Protein AF-A0A969N8H2-F1 (afdb_monomer_lite)

Radius of gyration: 21.19 Å; chains: 1; bounding box: 95×64×37 Å

Secondary structure (DSSP, 8-state):
--STTGGGSTT-S-TTGGGS--HHHHHHHHHHTTPPP-GGGSPPGGGGGG--SHHHHHHHHHHHHHHHHHHHHTT-HHHHHHHHHHHHHHHHHTT-HHHHHHHTHHHHTT--S-HHHHHHHHHHHHHHHHHHHHHTT-HHHHHHHHHHHHHHHHHHHHHH--S--TTSHHHHHHHHHHHHHHHHHHHHHTTTTSHHHHHHHHHHHHHHHHHHHTS----PPPPPP-PPP---

Foldseek 3Di:
DPPVVVVVVVPPPDPLVVLQDFLLVLCVLVLVDPFDDDPVLADDLVCLVVQDDLLSLLLVLLLLLSNLLNCLLVQVLVVNVSSLVSNLVSCVVNVNNVLLVVQADVQSVPDDRDSVSSSVSSRRSVVSSLVVCVVVVVLVSNLSSSLNNRVSSLSSLVVRDPDDDPPRPSVVSNLVCLVVLVSSLVSLVVVCVDPSSVVSNVVCPVVNVVSVVVPDDDDPDDDDDDDDDDDD

Structure (mmCIF, N/CA/C/O backbone):
data_AF-A0A969N8H2-F1
#
_entry.id   AF-A0A969N8H2-F1
#
loop_
_atom_site.group_PDB
_atom_site.id
_atom_site.type_symbol
_atom_site.label_atom_id
_atom_site.label_alt_id
_atom_site.label_comp_id
_atom_site.label_asym_id
_atom_site.label_entity_id
_atom_site.label_seq_id
_atom_site.pdbx_PDB_ins_code
_atom_site.Cartn_x
_atom_site.Cartn_y
_atom_site.Cartn_z
_atom_site.occupancy
_atom_site.B_iso_or_equiv
_atom_site.auth_seq_id
_atom_site.auth_comp_id
_atom_site.auth_asym_id
_atom_site.auth_atom_id
_atom_site.pdbx_PDB_model_num
ATOM 1 N N . MET A 1 1 ? 47.822 13.634 4.334 1.00 37.94 1 MET A N 1
ATOM 2 C CA . MET A 1 1 ? 46.649 13.520 5.230 1.00 37.94 1 MET A CA 1
ATOM 3 C C . MET A 1 1 ? 45.466 14.269 4.619 1.00 37.94 1 MET A C 1
ATOM 5 O O . MET A 1 1 ? 45.088 15.298 5.150 1.00 37.94 1 MET A O 1
ATOM 9 N N . ASN A 1 2 ? 44.924 13.807 3.487 1.00 39.19 2 ASN A N 1
ATOM 10 C CA . ASN A 1 2 ? 43.677 14.367 2.934 1.00 39.19 2 ASN A CA 1
ATOM 11 C C . ASN A 1 2 ? 42.839 13.371 2.107 1.00 39.19 2 ASN A C 1
ATOM 13 O O . ASN A 1 2 ? 41.726 13.713 1.730 1.00 39.19 2 ASN A O 1
ATOM 17 N N . ASP A 1 3 ? 43.294 12.130 1.903 1.00 40.00 3 ASP A N 1
ATOM 18 C CA . ASP A 1 3 ? 42.530 11.147 1.114 1.00 40.00 3 ASP A CA 1
ATOM 19 C C . ASP A 1 3 ? 41.506 10.347 1.935 1.00 40.00 3 ASP A C 1
ATOM 21 O O . ASP A 1 3 ? 40.579 9.766 1.382 1.00 40.00 3 ASP A O 1
ATOM 25 N N . THR A 1 4 ? 41.601 10.356 3.269 1.00 38.38 4 THR A N 1
ATOM 26 C CA . THR A 1 4 ? 40.687 9.590 4.140 1.00 38.38 4 THR A CA 1
ATOM 27 C C . THR A 1 4 ? 39.325 10.270 4.334 1.00 38.38 4 THR A C 1
ATOM 29 O O . THR A 1 4 ? 38.359 9.616 4.709 1.00 38.38 4 THR A O 1
ATOM 32 N N . ILE A 1 5 ? 39.211 11.576 4.066 1.00 42.22 5 ILE A N 1
ATOM 33 C CA . ILE A 1 5 ? 37.945 12.315 4.239 1.00 42.22 5 ILE A CA 1
ATOM 34 C C . ILE A 1 5 ? 37.036 12.159 3.006 1.00 42.22 5 ILE A C 1
ATOM 36 O O . ILE A 1 5 ? 35.816 12.209 3.139 1.00 42.22 5 ILE A O 1
ATOM 40 N N . LEU A 1 6 ? 37.601 11.890 1.825 1.00 37.72 6 LEU A N 1
ATOM 41 C CA . LEU A 1 6 ? 36.832 11.746 0.583 1.00 37.72 6 LEU A CA 1
ATOM 42 C C . LEU A 1 6 ? 36.208 10.352 0.398 1.00 37.72 6 LEU A C 1
ATOM 44 O O . LEU A 1 6 ? 35.229 10.236 -0.326 1.00 37.72 6 LEU A O 1
ATOM 48 N N . GLN A 1 7 ? 36.690 9.317 1.094 1.00 36.19 7 GLN A N 1
ATOM 49 C CA . GLN A 1 7 ? 36.124 7.959 1.000 1.00 36.19 7 GLN A CA 1
ATOM 50 C C . GLN A 1 7 ? 34.854 7.730 1.838 1.00 36.19 7 GLN A C 1
ATOM 52 O O . GLN A 1 7 ? 34.223 6.686 1.711 1.00 36.19 7 GLN A O 1
ATOM 57 N N . ASN A 1 8 ? 34.438 8.699 2.659 1.00 34.50 8 ASN A N 1
ATOM 58 C CA . ASN A 1 8 ? 33.219 8.589 3.471 1.00 34.50 8 ASN A CA 1
ATOM 59 C C . ASN A 1 8 ? 31.992 9.284 2.854 1.00 34.50 8 ASN A C 1
ATOM 61 O O . ASN A 1 8 ? 30.934 9.307 3.479 1.00 34.50 8 ASN A O 1
ATOM 65 N N . LEU A 1 9 ? 32.105 9.848 1.645 1.00 38.06 9 LEU A N 1
ATOM 66 C CA . LEU A 1 9 ? 30.972 10.470 0.944 1.00 38.06 9 LEU A CA 1
ATOM 67 C C . LEU A 1 9 ? 30.217 9.498 0.022 1.00 38.06 9 LEU A C 1
ATOM 69 O O . LEU A 1 9 ? 29.065 9.766 -0.306 1.00 38.06 9 LEU A O 1
ATOM 73 N N . ASP A 1 10 ? 30.804 8.339 -0.286 1.00 36.72 10 ASP A N 1
ATOM 74 C CA . ASP A 1 10 ? 30.193 7.306 -1.137 1.00 36.72 10 ASP A CA 1
ATOM 75 C C . ASP A 1 10 ? 29.414 6.236 -0.342 1.00 36.72 10 ASP A C 1
ATOM 77 O O . ASP A 1 10 ? 28.876 5.299 -0.920 1.00 36.72 10 ASP A O 1
ATOM 81 N N . GLN A 1 11 ? 29.294 6.375 0.987 1.00 34.41 11 GLN A N 1
ATOM 82 C CA . GLN A 1 11 ? 28.453 5.501 1.830 1.00 34.41 11 GLN A CA 1
ATOM 83 C C . GLN A 1 11 ? 27.109 6.125 2.237 1.00 34.41 11 GLN A C 1
ATOM 85 O O . GLN A 1 11 ? 26.403 5.594 3.092 1.00 34.41 11 GLN A O 1
ATOM 90 N N . VAL A 1 12 ? 26.699 7.218 1.589 1.00 38.25 12 VAL A N 1
ATOM 91 C CA . VAL A 1 12 ? 25.328 7.752 1.697 1.00 38.25 12 VAL A CA 1
ATOM 92 C C . VAL A 1 12 ? 24.445 7.176 0.577 1.00 38.25 12 VAL A C 1
ATOM 94 O O . VAL A 1 12 ? 23.607 7.864 0.002 1.00 38.25 12 VAL A O 1
ATOM 97 N N . GLU A 1 13 ? 24.612 5.897 0.230 1.00 36.84 13 GLU A N 1
ATOM 98 C CA . GLU A 1 13 ? 23.675 5.207 -0.660 1.00 36.84 13 GLU A CA 1
ATOM 99 C C . GLU A 1 13 ? 22.420 4.774 0.121 1.00 36.84 13 GLU A C 1
ATOM 101 O O . GLU A 1 13 ? 22.335 3.715 0.734 1.00 36.84 13 GLU A O 1
ATOM 106 N N . SER A 1 14 ? 21.401 5.635 0.053 1.00 39.53 14 SER A N 1
ATOM 107 C CA . SER A 1 14 ? 19.970 5.317 0.204 1.00 39.53 14 SER A CA 1
ATOM 108 C C . SER A 1 14 ? 19.416 4.910 1.584 1.00 39.53 14 SER A C 1
ATOM 110 O O . SER A 1 14 ? 18.511 4.093 1.686 1.00 39.53 14 SER A O 1
ATOM 112 N N . GLN A 1 15 ? 19.791 5.597 2.666 1.00 40.16 15 GLN A N 1
ATOM 113 C CA . GLN A 1 15 ? 19.090 5.463 3.965 1.00 40.16 15 GLN A CA 1
ATOM 114 C C . GLN A 1 15 ? 17.640 6.016 4.000 1.00 40.16 15 GLN A C 1
ATOM 116 O O . GLN A 1 15 ? 17.046 6.145 5.068 1.00 40.16 15 GLN A O 1
ATOM 121 N N . THR A 1 16 ? 17.033 6.389 2.869 1.00 43.78 16 THR A N 1
ATOM 122 C CA . THR A 1 16 ? 15.756 7.131 2.869 1.00 43.78 16 THR A CA 1
ATOM 123 C C . THR A 1 16 ? 14.511 6.251 2.988 1.00 43.78 16 THR A C 1
ATOM 125 O O . THR A 1 16 ? 13.464 6.761 3.387 1.00 43.78 16 THR A O 1
ATOM 128 N N . TYR A 1 17 ? 14.601 4.953 2.677 1.00 48.03 17 TYR A N 1
ATOM 129 C CA . TYR A 1 17 ? 13.442 4.055 2.710 1.00 48.03 17 TYR A CA 1
ATOM 130 C C . TYR A 1 17 ? 13.035 3.626 4.133 1.00 48.03 17 TYR A C 1
ATOM 132 O O . TYR A 1 17 ? 11.845 3.506 4.411 1.00 48.03 17 TYR A O 1
ATOM 140 N N . TYR A 1 18 ? 13.992 3.526 5.068 1.00 48.91 18 TYR A N 1
ATOM 141 C CA . TYR A 1 18 ? 13.764 3.219 6.495 1.00 48.91 18 TYR A CA 1
ATOM 142 C C . TYR A 1 18 ? 12.831 4.209 7.229 1.00 48.91 18 TYR A C 1
ATOM 144 O O . TYR A 1 18 ? 12.582 4.060 8.420 1.00 48.91 18 TYR A O 1
ATOM 152 N N . LEU A 1 19 ? 12.326 5.232 6.536 1.00 52.28 19 LEU A N 1
ATOM 153 C CA . LEU A 1 19 ? 11.429 6.257 7.061 1.00 52.28 19 LEU A CA 1
ATOM 154 C C . LEU A 1 19 ? 10.000 6.153 6.511 1.00 52.28 19 LEU A C 1
ATOM 156 O O . LEU A 1 19 ? 9.201 7.056 6.773 1.00 52.28 19 LEU A O 1
ATOM 160 N N . ILE A 1 20 ? 9.680 5.121 5.721 1.00 61.00 20 ILE A N 1
ATOM 161 C CA . ILE A 1 20 ? 8.311 4.885 5.260 1.00 61.00 20 ILE A CA 1
ATOM 162 C C . ILE A 1 20 ? 7.685 3.824 6.164 1.00 61.00 20 ILE A C 1
ATOM 164 O O . ILE A 1 20 ? 8.121 2.673 6.125 1.00 61.00 20 ILE A O 1
ATOM 168 N N . PRO A 1 21 ? 6.705 4.213 6.998 1.00 61.69 21 PRO A N 1
ATOM 169 C CA . PRO A 1 21 ? 6.109 3.300 7.948 1.00 61.69 21 PRO A CA 1
ATOM 170 C C . PRO A 1 21 ? 5.417 2.163 7.209 1.00 61.69 21 PRO A C 1
ATOM 172 O O . PRO A 1 21 ? 4.785 2.376 6.167 1.00 61.69 21 PRO A O 1
ATOM 175 N N . SER A 1 22 ? 5.527 0.952 7.749 1.00 65.69 22 SER A N 1
ATOM 176 C CA . SER A 1 22 ? 4.693 -0.146 7.273 1.00 65.69 22 SER A CA 1
ATOM 177 C C . SER A 1 22 ? 3.213 0.206 7.502 1.00 65.69 22 SER A C 1
ATOM 179 O O . SER A 1 22 ? 2.895 0.990 8.405 1.00 65.69 22 SER A O 1
ATOM 181 N N . PRO A 1 23 ? 2.279 -0.379 6.731 1.00 63.34 23 PRO A N 1
ATOM 182 C CA . PRO A 1 23 ? 0.853 -0.240 7.020 1.00 63.34 23 PRO A CA 1
ATOM 183 C C . PRO A 1 23 ? 0.513 -0.584 8.479 1.00 63.34 23 PRO A C 1
ATOM 185 O O . PRO A 1 23 ? -0.310 0.080 9.097 1.00 63.34 23 PRO A O 1
ATOM 188 N N . GLU A 1 24 ? 1.227 -1.540 9.083 1.00 68.38 24 GLU A N 1
ATOM 189 C CA . GLU A 1 24 ? 1.137 -1.845 10.516 1.00 68.38 24 GLU A CA 1
ATOM 190 C C . GLU A 1 24 ? 1.420 -0.639 11.403 1.00 68.38 24 GLU A C 1
ATOM 192 O O . GLU A 1 24 ? 0.659 -0.359 12.318 1.00 68.38 24 GLU A O 1
ATOM 197 N N . GLU A 1 25 ? 2.520 0.075 11.163 1.00 67.94 25 GLU A N 1
ATOM 198 C CA . GLU A 1 25 ? 2.895 1.231 11.970 1.00 67.94 25 GLU A CA 1
ATOM 199 C C . GLU A 1 25 ? 1.841 2.333 11.865 1.00 67.94 25 GLU A C 1
ATOM 201 O O . GLU A 1 25 ? 1.600 3.035 12.844 1.00 67.94 25 GLU A O 1
ATOM 206 N N . LEU A 1 26 ? 1.164 2.453 10.720 1.00 68.19 26 LEU A N 1
ATOM 207 C CA . LEU A 1 26 ? 0.048 3.379 10.543 1.00 68.19 26 LEU A CA 1
ATOM 208 C C . LEU A 1 26 ? -1.230 2.889 11.242 1.00 68.19 26 LEU A C 1
ATOM 210 O O . LEU A 1 26 ? -1.912 3.682 11.893 1.00 68.19 26 LEU A O 1
ATOM 214 N N . PHE A 1 27 ? -1.532 1.592 11.176 1.00 69.69 27 PHE A N 1
ATOM 215 C CA . PHE A 1 27 ? -2.761 1.011 11.725 1.00 69.69 27 PHE A CA 1
ATOM 216 C C . PHE A 1 27 ? -2.677 0.596 13.195 1.00 69.69 27 PHE A C 1
ATOM 218 O O . PHE A 1 27 ? -3.709 0.478 13.855 1.00 69.69 27 PHE A O 1
ATOM 225 N N . ARG A 1 28 ? -1.478 0.493 13.774 1.00 65.62 28 ARG A N 1
ATOM 226 C CA . ARG A 1 28 ? -1.278 0.276 15.216 1.00 65.62 28 ARG A CA 1
ATOM 227 C C . ARG A 1 28 ? -1.977 1.357 16.044 1.00 65.62 28 ARG A C 1
ATOM 229 O O . ARG A 1 28 ? -2.473 1.075 17.127 1.00 65.62 28 ARG A O 1
ATOM 236 N N . PHE A 1 29 ? -2.080 2.575 15.510 1.00 59.06 29 PHE A N 1
ATOM 237 C CA . PHE A 1 29 ? -2.802 3.680 16.142 1.00 59.06 29 PHE A CA 1
ATOM 238 C C . PHE A 1 29 ? -4.322 3.608 15.968 1.00 59.06 29 PHE A C 1
ATOM 240 O O . PHE A 1 29 ? -5.035 4.170 16.792 1.00 59.06 29 PHE A O 1
ATOM 247 N N . ILE A 1 30 ? -4.824 2.911 14.941 1.00 63.25 30 ILE A N 1
ATOM 248 C CA . ILE A 1 30 ? -6.264 2.690 14.761 1.00 63.25 30 ILE A CA 1
ATOM 249 C C . ILE A 1 30 ? -6.807 1.779 15.867 1.00 63.25 30 ILE A C 1
ATOM 251 O O . ILE A 1 30 ? -7.898 2.033 16.360 1.00 63.25 30 ILE A O 1
ATOM 255 N N . LYS A 1 31 ? -6.026 0.785 16.319 1.00 60.25 31 LYS A N 1
ATOM 256 C CA . LYS A 1 31 ? -6.384 -0.078 17.462 1.00 60.25 31 LYS A CA 1
ATOM 257 C C . LYS A 1 31 ? -6.569 0.713 18.765 1.00 60.25 31 LYS A C 1
ATOM 259 O O . LYS A 1 31 ? -7.433 0.384 19.572 1.00 60.25 31 LYS A O 1
ATOM 264 N N . ASP A 1 32 ? -5.755 1.750 18.962 1.00 61.62 32 ASP A N 1
ATOM 265 C CA . ASP A 1 32 ? -5.804 2.638 20.132 1.00 61.62 32 ASP A CA 1
ATOM 266 C C . ASP A 1 32 ? -6.892 3.720 20.026 1.00 61.62 32 ASP A C 1
ATOM 268 O O . ASP A 1 32 ? -7.253 4.347 21.029 1.00 61.62 32 ASP A O 1
ATOM 272 N N . GLY A 1 33 ? -7.358 3.981 18.806 1.00 60.75 33 GLY A N 1
ATOM 273 C CA . GLY A 1 33 ? -8.440 4.898 18.496 1.00 60.75 33 GLY A CA 1
ATOM 274 C C . GLY A 1 33 ? -9.791 4.209 18.622 1.00 60.75 33 GLY A C 1
ATOM 275 O O . GLY A 1 33 ? -9.953 3.055 18.250 1.00 60.75 33 GLY A O 1
ATOM 276 N N . ASN A 1 34 ? -10.825 4.915 19.077 1.00 68.88 34 ASN A N 1
ATOM 277 C CA . ASN A 1 34 ? -12.205 4.398 19.048 1.00 68.88 34 ASN A CA 1
ATOM 278 C C . ASN A 1 34 ? -12.804 4.410 17.620 1.00 68.88 34 ASN A C 1
ATOM 280 O O . ASN A 1 34 ? -13.995 4.681 17.442 1.00 68.88 34 ASN A O 1
ATOM 284 N N . LEU A 1 35 ? -11.979 4.179 16.594 1.00 79.50 35 LEU A N 1
ATOM 285 C CA . LEU A 1 35 ? -12.405 4.129 15.201 1.00 79.50 35 LEU A CA 1
ATOM 286 C C . LEU A 1 35 ? -13.196 2.844 14.952 1.00 79.50 35 LEU A C 1
ATOM 288 O O . LEU A 1 35 ? -12.867 1.774 15.461 1.00 79.50 35 LEU A O 1
ATOM 292 N N . LYS A 1 36 ? -14.267 2.952 14.166 1.00 85.88 36 LYS A N 1
ATOM 293 C CA . LYS A 1 36 ? -15.106 1.807 13.801 1.00 85.88 36 LYS A CA 1
ATOM 294 C C . LYS A 1 36 ? -14.655 1.246 12.464 1.00 85.88 36 LYS A C 1
ATOM 296 O O . LYS A 1 36 ? -14.300 2.006 11.572 1.00 85.88 36 LYS A O 1
ATOM 301 N N . PHE A 1 37 ? -14.723 -0.073 12.322 1.00 89.50 37 PHE A N 1
ATOM 302 C CA . PHE A 1 37 ? -14.528 -0.722 11.031 1.00 89.50 37 PHE A CA 1
ATOM 303 C C . PHE A 1 37 ? -15.545 -0.205 10.003 1.00 89.50 37 PHE A C 1
ATOM 305 O O . PHE A 1 37 ? -16.722 -0.037 10.334 1.00 89.50 37 PHE A O 1
ATOM 312 N N . SER A 1 38 ? -15.098 -0.010 8.765 1.00 91.75 38 SER A N 1
ATOM 313 C CA . SER A 1 38 ? -15.935 0.309 7.615 1.00 91.75 38 SER A CA 1
ATOM 314 C C . SER A 1 38 ? -15.422 -0.458 6.405 1.00 91.75 38 SER A C 1
ATOM 316 O O . SER A 1 38 ? -14.258 -0.337 6.052 1.00 91.75 38 SER A O 1
ATOM 318 N N . GLU A 1 39 ? -16.290 -1.209 5.740 1.00 93.12 39 GLU A N 1
ATOM 319 C CA . GLU A 1 39 ? -15.930 -1.908 4.500 1.00 93.12 39 GLU A CA 1
ATOM 320 C C . GLU A 1 39 ? -15.831 -0.938 3.310 1.00 93.12 39 GLU A C 1
ATOM 322 O O . GLU A 1 39 ? -15.031 -1.130 2.409 1.00 93.12 39 GLU A O 1
ATOM 327 N N . GLU A 1 40 ? -16.564 0.179 3.358 1.00 93.31 40 GLU A N 1
ATOM 328 C CA . GLU A 1 40 ? -16.616 1.198 2.294 1.00 93.31 40 GLU A CA 1
ATOM 329 C C . GLU A 1 40 ? -15.278 1.904 2.010 1.00 93.31 40 GLU A C 1
ATOM 331 O O . GLU A 1 40 ? -15.159 2.614 1.015 1.00 93.31 40 GLU A O 1
ATOM 336 N N . VAL A 1 41 ? -14.292 1.774 2.907 1.00 92.69 41 VAL A N 1
ATOM 337 C CA . VAL A 1 41 ? -12.956 2.368 2.723 1.00 92.69 41 VAL A CA 1
ATOM 338 C C . VAL A 1 41 ? -11.958 1.384 2.123 1.00 92.69 41 VAL A C 1
ATOM 340 O O . VAL A 1 41 ? -10.794 1.729 1.993 1.00 92.69 41 VAL A O 1
ATOM 343 N N . LEU A 1 42 ? -12.387 0.167 1.804 1.00 95.06 42 LEU A N 1
ATOM 344 C CA . LEU A 1 42 ? -11.539 -0.846 1.202 1.00 95.06 42 LEU A CA 1
ATOM 345 C C . LEU A 1 42 ? -11.600 -0.783 -0.321 1.00 95.06 42 LEU A C 1
ATOM 347 O O . LEU A 1 42 ? -12.655 -0.505 -0.896 1.00 95.06 42 LEU A O 1
ATOM 351 N N . ASN A 1 43 ? -10.507 -1.147 -0.992 1.00 96.31 43 ASN A N 1
ATOM 352 C CA . ASN A 1 43 ? -10.554 -1.419 -2.421 1.00 96.31 43 ASN A CA 1
ATOM 353 C C . ASN A 1 43 ? -11.214 -2.790 -2.669 1.00 96.31 43 ASN A C 1
ATOM 355 O O . ASN A 1 43 ? -10.698 -3.803 -2.188 1.00 96.31 43 ASN A O 1
ATOM 359 N N . PRO A 1 44 ? -12.321 -2.886 -3.428 1.00 96.88 44 PRO A N 1
ATOM 360 C CA . PRO A 1 44 ? -12.941 -4.171 -3.742 1.00 96.88 44 PRO A CA 1
ATOM 361 C C . PRO A 1 44 ? -11.959 -5.166 -4.379 1.00 96.88 44 PRO A C 1
ATOM 363 O O . PRO A 1 44 ? -11.209 -4.829 -5.298 1.00 96.88 44 PRO A O 1
ATOM 366 N N . THR A 1 45 ? -11.967 -6.419 -3.924 1.00 94.81 45 THR A N 1
ATOM 367 C CA . THR A 1 45 ? -11.043 -7.466 -4.411 1.00 94.81 45 THR A CA 1
ATOM 368 C C . THR A 1 45 ? -11.274 -7.827 -5.881 1.00 94.81 45 THR A C 1
ATOM 370 O O . THR A 1 45 ? -10.336 -8.171 -6.596 1.00 94.81 45 THR A O 1
ATOM 373 N N . ASN A 1 46 ? -12.501 -7.662 -6.382 1.00 94.06 46 ASN A N 1
ATOM 374 C CA . ASN A 1 46 ? -12.844 -7.860 -7.793 1.00 94.06 46 ASN A CA 1
ATOM 375 C C . ASN A 1 46 ? -12.283 -6.775 -8.732 1.00 94.06 46 ASN A C 1
ATOM 377 O O . ASN A 1 46 ? -12.363 -6.935 -9.947 1.00 94.06 46 ASN A O 1
ATOM 381 N N . ASN A 1 47 ? -11.697 -5.692 -8.207 1.00 94.81 47 ASN A N 1
ATOM 382 C CA . ASN A 1 47 ? -11.018 -4.701 -9.039 1.00 94.81 47 ASN A CA 1
ATOM 383 C C . ASN A 1 47 ? -9.682 -5.199 -9.599 1.00 94.81 47 ASN A C 1
ATOM 385 O O . ASN A 1 47 ? -9.127 -4.522 -10.462 1.00 94.81 47 ASN A O 1
ATOM 389 N N . ILE A 1 48 ? -9.178 -6.357 -9.153 1.00 91.00 48 ILE A N 1
ATOM 390 C CA . ILE A 1 48 ? -7.892 -6.905 -9.598 1.00 91.00 48 ILE A CA 1
ATOM 391 C C . ILE A 1 48 ? -7.775 -6.982 -11.130 1.00 91.00 48 ILE A C 1
ATOM 393 O O . ILE A 1 48 ? -6.749 -6.589 -11.685 1.00 91.00 48 ILE A O 1
ATOM 397 N N . ASP A 1 49 ? -8.860 -7.353 -11.815 1.00 91.75 49 ASP A N 1
ATOM 398 C CA . ASP A 1 49 ? -8.917 -7.484 -13.277 1.00 91.75 49 ASP A CA 1
ATOM 399 C C . ASP A 1 49 ? -8.790 -6.138 -14.018 1.00 91.75 49 ASP A C 1
ATOM 401 O O . ASP A 1 49 ? -8.526 -6.103 -15.222 1.00 91.75 49 ASP A O 1
ATOM 405 N N . ASN A 1 50 ? -8.950 -5.010 -13.316 1.00 94.25 50 ASN A N 1
ATOM 406 C CA . ASN A 1 50 ? -8.803 -3.672 -13.890 1.00 94.25 50 ASN A CA 1
ATOM 407 C C . ASN A 1 50 ? -7.334 -3.216 -13.968 1.00 94.25 50 ASN A C 1
ATOM 409 O O . ASN A 1 50 ? -7.038 -2.214 -14.629 1.00 94.25 50 ASN A O 1
ATOM 413 N N . TYR A 1 51 ? -6.403 -3.905 -13.299 1.00 93.81 51 TYR A N 1
ATOM 414 C CA . TYR A 1 51 ? -4.992 -3.517 -13.247 1.00 93.81 51 TYR A CA 1
ATOM 415 C C . TYR A 1 51 ? -4.192 -4.269 -14.306 1.00 93.81 51 TYR A C 1
ATOM 417 O O . TYR A 1 51 ? -3.775 -5.406 -14.119 1.00 93.81 51 TYR A O 1
ATOM 425 N N . ILE A 1 52 ? -3.978 -3.627 -15.452 1.00 91.81 52 ILE A N 1
ATOM 426 C CA . ILE A 1 52 ? -3.399 -4.293 -16.627 1.00 91.81 52 ILE A CA 1
ATOM 427 C C . ILE A 1 52 ? -1.887 -4.087 -16.726 1.00 91.81 52 ILE A C 1
ATOM 429 O O . ILE A 1 52 ? -1.137 -5.025 -16.998 1.00 91.81 52 ILE A O 1
ATOM 433 N N . ASP A 1 53 ? -1.422 -2.857 -16.530 1.00 94.62 53 ASP A N 1
ATOM 434 C CA . ASP A 1 53 ? -0.019 -2.494 -16.710 1.00 94.62 53 ASP A CA 1
ATOM 435 C C . ASP A 1 53 ? 0.809 -2.687 -15.428 1.00 94.62 53 ASP A C 1
ATOM 437 O O . ASP A 1 53 ? 0.290 -2.691 -14.314 1.00 94.62 53 ASP A O 1
ATOM 441 N N . THR A 1 54 ? 2.131 -2.808 -15.571 1.00 93.31 54 THR A N 1
ATOM 442 C CA . THR A 1 54 ? 3.042 -3.039 -14.438 1.00 93.31 54 THR A CA 1
ATOM 443 C C . THR A 1 54 ? 2.899 -1.990 -13.337 1.00 93.31 54 THR A C 1
ATOM 445 O O . THR A 1 54 ? 2.921 -2.338 -12.160 1.00 93.31 54 THR A O 1
ATOM 448 N N . ARG A 1 55 ? 2.709 -0.712 -13.691 1.00 95.31 55 ARG A N 1
ATOM 449 C CA . ARG A 1 55 ? 2.596 0.356 -12.697 1.00 95.31 55 ARG A CA 1
ATOM 450 C C . ARG A 1 55 ? 1.312 0.224 -11.894 1.00 95.31 55 ARG A C 1
ATOM 452 O O . ARG A 1 55 ? 1.364 0.377 -10.676 1.00 95.31 55 ARG A O 1
ATOM 459 N N . SER A 1 56 ? 0.175 -0.027 -12.548 1.00 96.81 56 SER A N 1
ATOM 460 C CA . SER A 1 56 ? -1.086 -0.225 -11.825 1.00 96.81 56 SER A CA 1
ATOM 461 C C . SER A 1 56 ? -1.029 -1.462 -10.934 1.00 96.81 56 SER A C 1
ATOM 463 O O . SER A 1 56 ? -1.440 -1.367 -9.781 1.00 96.81 56 SER A O 1
ATOM 465 N N . LYS A 1 57 ? -0.434 -2.568 -11.385 1.00 97.00 57 LYS A N 1
ATOM 466 C CA . LYS A 1 57 ? -0.262 -3.774 -10.557 1.00 97.00 57 LYS A CA 1
ATOM 467 C C . LYS A 1 57 ? 0.625 -3.543 -9.338 1.00 97.00 57 LYS A C 1
ATOM 469 O O . LYS A 1 57 ? 0.248 -3.918 -8.235 1.00 97.00 57 LYS A O 1
ATOM 474 N N . GLU A 1 58 ? 1.773 -2.888 -9.501 1.00 95.94 58 GLU A N 1
ATOM 475 C CA . GLU A 1 58 ? 2.696 -2.623 -8.388 1.00 95.94 58 GLU A CA 1
ATOM 476 C C . GLU A 1 58 ? 2.111 -1.628 -7.376 1.00 95.94 58 GLU A C 1
ATOM 478 O O . GLU A 1 58 ? 2.212 -1.854 -6.172 1.00 95.94 58 GLU A O 1
ATOM 483 N N . LEU A 1 59 ? 1.437 -0.566 -7.833 1.00 96.19 59 LEU A N 1
ATOM 484 C CA . LEU A 1 59 ? 0.712 0.341 -6.935 1.00 96.19 59 LEU A CA 1
ATOM 485 C C . LEU A 1 59 ? -0.395 -0.401 -6.175 1.00 96.19 59 LEU A C 1
ATOM 487 O O . LEU A 1 59 ? -0.505 -0.254 -4.959 1.00 96.19 59 LEU A O 1
ATOM 491 N N . ASN A 1 60 ? -1.189 -1.223 -6.869 1.00 97.12 60 ASN A N 1
ATOM 492 C CA . ASN A 1 60 ? -2.303 -1.927 -6.239 1.00 97.12 60 ASN A CA 1
ATOM 493 C C . ASN A 1 60 ? -1.862 -3.080 -5.344 1.00 97.12 60 ASN A C 1
ATOM 495 O O . ASN A 1 60 ? -2.536 -3.362 -4.362 1.00 97.12 60 ASN A O 1
ATOM 499 N N . PHE A 1 61 ? -0.698 -3.681 -5.588 1.00 94.38 61 PHE A N 1
ATOM 500 C CA . PHE A 1 61 ? -0.093 -4.602 -4.631 1.00 94.38 61 PHE A CA 1
ATOM 501 C C . PHE A 1 61 ? 0.115 -3.910 -3.276 1.00 94.38 61 PHE A C 1
ATOM 503 O O . PHE A 1 61 ? -0.210 -4.468 -2.229 1.00 94.38 61 PHE A O 1
ATOM 510 N N . GLY A 1 62 ? 0.611 -2.669 -3.296 1.00 92.25 62 GLY A N 1
ATOM 511 C CA . GLY A 1 62 ? 0.730 -1.827 -2.109 1.00 92.25 62 GLY A CA 1
ATOM 512 C C . GLY A 1 62 ? -0.614 -1.514 -1.451 1.00 92.25 62 GLY A C 1
ATOM 513 O O . GLY A 1 62 ? -0.746 -1.693 -0.243 1.00 92.25 62 GLY A O 1
ATOM 514 N N . ILE A 1 63 ? -1.599 -1.086 -2.246 1.00 95.44 63 ILE A N 1
ATOM 515 C CA . ILE A 1 63 ? -2.966 -0.765 -1.792 1.00 95.44 63 ILE A CA 1
ATOM 516 C C . ILE A 1 63 ? -3.594 -1.975 -1.095 1.00 95.44 63 ILE A C 1
ATOM 518 O O . ILE A 1 63 ? -3.906 -1.907 0.088 1.00 95.44 63 ILE A O 1
ATOM 522 N N . TYR A 1 64 ? -3.658 -3.127 -1.764 1.00 94.69 64 TYR A N 1
ATOM 523 C CA . TYR A 1 64 ? -4.239 -4.332 -1.174 1.00 94.69 64 TYR A CA 1
ATOM 524 C C . TYR A 1 64 ? -3.439 -4.870 0.020 1.00 94.69 64 TYR A C 1
ATOM 526 O O . TYR A 1 64 ? -4.013 -5.502 0.903 1.00 94.69 64 TYR A O 1
ATOM 534 N N . SER A 1 65 ? -2.127 -4.610 0.091 1.00 91.19 65 SER A N 1
ATOM 535 C CA . SER A 1 65 ? -1.335 -4.926 1.289 1.00 91.19 65 SER A CA 1
ATOM 536 C C . SER A 1 65 ? -1.726 -4.052 2.486 1.00 91.19 65 SER A C 1
ATOM 538 O O . SER A 1 65 ? -1.708 -4.529 3.622 1.00 91.19 65 SER A O 1
ATOM 540 N N . ALA A 1 66 ? -2.078 -2.784 2.251 1.00 90.94 66 ALA A N 1
ATOM 541 C CA . ALA A 1 66 ? -2.615 -1.909 3.285 1.00 90.94 66 ALA A CA 1
ATOM 542 C C . ALA A 1 66 ? -4.037 -2.330 3.678 1.00 90.94 66 ALA A C 1
ATOM 544 O O . ALA A 1 66 ? -4.298 -2.484 4.866 1.00 90.94 66 ALA A O 1
ATOM 545 N N . ASP A 1 67 ? -4.909 -2.631 2.716 1.00 93.25 67 ASP A N 1
ATOM 546 C CA . ASP A 1 67 ? -6.251 -3.152 3.000 1.00 93.25 67 ASP A CA 1
ATOM 547 C C . ASP A 1 67 ? -6.200 -4.429 3.837 1.00 93.25 67 ASP A C 1
ATOM 549 O O . ASP A 1 67 ? -6.888 -4.524 4.851 1.00 93.25 67 ASP A O 1
ATOM 553 N N . LEU A 1 68 ? -5.309 -5.365 3.488 1.00 90.31 68 LEU A N 1
ATOM 554 C CA . LEU A 1 68 ? -5.052 -6.575 4.268 1.00 90.31 68 LEU A CA 1
ATOM 555 C C . LEU A 1 68 ? -4.662 -6.247 5.717 1.00 90.31 68 LEU A C 1
ATOM 557 O O . LEU A 1 68 ? -5.194 -6.834 6.658 1.00 90.31 68 LEU A O 1
ATOM 561 N N . ALA A 1 69 ? -3.740 -5.303 5.917 1.00 87.44 69 ALA A N 1
ATOM 562 C CA . ALA A 1 69 ? -3.342 -4.881 7.256 1.00 87.44 69 ALA A CA 1
ATOM 563 C C . ALA A 1 69 ? -4.497 -4.195 8.011 1.00 87.44 69 ALA A C 1
ATOM 565 O O . ALA A 1 69 ? -4.643 -4.392 9.219 1.00 87.44 69 ALA A O 1
ATOM 566 N N . TYR A 1 70 ? -5.347 -3.440 7.315 1.00 89.56 70 TYR A N 1
ATOM 567 C CA . TYR A 1 70 ? -6.528 -2.808 7.892 1.00 89.56 70 TYR A CA 1
ATOM 568 C C . TYR A 1 70 ? -7.553 -3.850 8.357 1.00 89.56 70 TYR A C 1
ATOM 570 O O . TYR A 1 70 ? -7.897 -3.861 9.540 1.00 89.56 70 TYR A O 1
ATOM 578 N N . VAL A 1 71 ? -7.982 -4.779 7.498 1.00 89.50 71 VAL A N 1
ATOM 579 C CA . VAL A 1 71 ? -8.941 -5.836 7.880 1.00 89.50 71 VAL A CA 1
ATOM 580 C C . VAL A 1 71 ? -8.386 -6.734 8.990 1.00 89.50 71 VAL A C 1
ATOM 582 O O . VAL A 1 71 ? -9.102 -7.041 9.950 1.00 89.50 71 VAL A O 1
ATOM 585 N N . ALA A 1 72 ? -7.087 -7.052 8.945 1.00 85.38 72 ALA A N 1
ATOM 586 C CA . ALA A 1 72 ? -6.406 -7.796 10.002 1.00 85.38 72 ALA A CA 1
ATOM 587 C C . ALA A 1 72 ? -6.427 -7.034 11.339 1.00 85.38 72 ALA A C 1
ATOM 589 O O . ALA A 1 72 ? -6.684 -7.625 12.387 1.00 85.38 72 ALA A O 1
ATOM 590 N N . SER A 1 73 ? -6.238 -5.709 11.314 1.00 84.69 73 SER A N 1
ATOM 591 C CA . SER A 1 73 ? -6.299 -4.869 12.517 1.00 84.69 73 SER A CA 1
ATOM 592 C C . SER A 1 73 ? -7.687 -4.821 13.173 1.00 84.69 73 SER A C 1
ATOM 594 O O . SER A 1 73 ? -7.767 -4.519 14.361 1.00 84.69 73 SER A O 1
ATOM 596 N N . PHE A 1 74 ? -8.761 -5.175 12.453 1.00 85.44 74 PHE A N 1
ATOM 597 C CA . PHE A 1 74 ? -10.145 -5.223 12.952 1.00 85.44 74 PHE A CA 1
ATOM 598 C C . PHE A 1 74 ? -10.704 -6.642 13.155 1.00 85.44 74 PHE A C 1
ATOM 600 O O . PHE A 1 74 ? -11.905 -6.782 13.395 1.00 85.44 74 PHE A O 1
ATOM 607 N N . ASN A 1 75 ? -9.875 -7.691 13.090 1.00 82.38 75 ASN A N 1
ATOM 608 C CA . ASN A 1 75 ? -10.308 -9.094 13.230 1.00 82.38 75 ASN A CA 1
ATOM 609 C C . ASN A 1 75 ? -11.321 -9.555 12.187 1.00 82.38 75 ASN A C 1
ATOM 611 O O . ASN A 1 75 ? -12.205 -10.369 12.453 1.00 82.38 75 ASN A O 1
ATOM 615 N N . LYS A 1 76 ? -11.193 -9.029 10.978 1.00 87.50 76 LYS A N 1
ATOM 616 C CA . LYS A 1 76 ? -12.021 -9.412 9.844 1.00 87.50 76 LYS A CA 1
ATOM 617 C C . LYS A 1 76 ? -11.367 -10.579 9.125 1.00 87.50 76 LYS A C 1
ATOM 619 O O . LYS A 1 76 ? -10.674 -10.390 8.132 1.00 87.50 76 LYS A O 1
ATOM 624 N N . TYR A 1 77 ? -11.465 -11.773 9.721 1.00 82.31 77 TYR A N 1
ATOM 625 C CA . TYR A 1 77 ? -10.712 -12.955 9.284 1.00 82.31 77 TYR A CA 1
ATOM 626 C C . TYR A 1 77 ? -11.031 -13.353 7.841 1.00 82.31 77 TYR A C 1
ATOM 628 O O . TYR A 1 77 ? -10.113 -13.538 7.048 1.00 82.31 77 TYR A O 1
ATOM 636 N N . GLN A 1 78 ? -12.317 -13.451 7.491 1.00 86.19 78 GLN A N 1
ATOM 637 C CA . GLN A 1 78 ? -12.723 -13.850 6.144 1.00 86.19 78 GLN A CA 1
ATOM 638 C C . GLN A 1 78 ? -12.241 -12.831 5.108 1.00 86.19 78 GLN A C 1
ATOM 640 O O . GLN A 1 78 ? -11.620 -13.199 4.117 1.00 86.19 78 GLN A O 1
ATOM 645 N N . GLU A 1 79 ? -12.427 -11.547 5.401 1.00 90.62 79 GLU A N 1
ATOM 646 C CA . GLU A 1 79 ? -11.950 -10.450 4.571 1.00 90.62 79 GLU A CA 1
ATOM 647 C C . GLU A 1 79 ? -10.416 -10.488 4.459 1.00 90.62 79 GLU A C 1
ATOM 649 O O . GLU A 1 79 ? -9.863 -10.342 3.375 1.00 90.62 79 GLU A O 1
ATOM 654 N N . SER A 1 80 ? -9.704 -10.784 5.549 1.00 86.56 80 SER A N 1
ATOM 655 C CA . SER A 1 80 ? -8.245 -10.949 5.533 1.00 86.56 80 SER A CA 1
ATOM 656 C C . SER A 1 80 ? -7.802 -12.069 4.594 1.00 86.56 80 SER A C 1
ATOM 658 O O . SER A 1 80 ? -6.813 -11.905 3.885 1.00 86.56 80 SER A O 1
ATOM 660 N N . VAL A 1 81 ? -8.530 -13.188 4.542 1.00 84.75 81 VAL A N 1
ATOM 661 C CA . VAL A 1 81 ? -8.260 -14.276 3.589 1.00 84.75 81 VAL A CA 1
ATOM 662 C C . VAL A 1 81 ? -8.497 -13.812 2.148 1.00 84.75 81 VAL A C 1
ATOM 664 O O . VAL A 1 81 ? -7.690 -14.107 1.263 1.00 84.75 81 VAL A O 1
ATOM 667 N N . ASP A 1 82 ? -9.552 -13.040 1.899 1.00 90.81 82 ASP A N 1
ATOM 668 C CA . ASP A 1 82 ? -9.876 -12.532 0.563 1.00 90.81 82 ASP A CA 1
ATOM 669 C C . ASP A 1 82 ? -8.819 -11.527 0.062 1.00 90.81 82 ASP A C 1
ATOM 671 O O . ASP A 1 82 ? -8.309 -11.646 -1.061 1.00 90.81 82 ASP A O 1
ATOM 675 N N . TYR A 1 83 ? -8.402 -10.586 0.915 1.00 92.06 83 TYR A N 1
ATOM 676 C CA . TYR A 1 83 ? -7.320 -9.645 0.607 1.00 92.06 83 TYR A CA 1
ATOM 677 C C . TYR A 1 83 ? -5.970 -10.348 0.465 1.00 92.06 83 TYR A C 1
ATOM 679 O O . TYR A 1 83 ? -5.210 -10.033 -0.449 1.00 92.06 83 TYR A O 1
ATOM 687 N N . LEU A 1 84 ? -5.682 -11.355 1.291 1.00 86.69 84 LEU A N 1
ATOM 688 C CA . LEU A 1 84 ? -4.479 -12.175 1.164 1.00 86.69 84 LEU A CA 1
ATOM 689 C C . LEU A 1 84 ? -4.391 -12.850 -0.209 1.00 86.69 84 LEU A C 1
ATOM 691 O O . LEU A 1 84 ? -3.345 -12.797 -0.859 1.00 86.69 84 LEU A O 1
ATOM 695 N N . ASN A 1 85 ? -5.484 -13.466 -0.659 1.00 87.94 85 ASN A N 1
ATOM 696 C CA . ASN A 1 85 ? -5.551 -14.099 -1.974 1.00 87.94 85 ASN A CA 1
ATOM 697 C C . ASN A 1 85 ? -5.348 -13.077 -3.100 1.00 87.94 85 ASN A C 1
ATOM 699 O O . ASN A 1 85 ? -4.641 -13.365 -4.063 1.00 87.94 85 ASN A O 1
ATOM 703 N N . THR A 1 86 ? -5.909 -11.877 -2.951 1.00 92.75 86 THR A N 1
ATOM 704 C CA . THR A 1 86 ? -5.752 -10.773 -3.910 1.00 92.75 86 THR A CA 1
ATOM 705 C C . THR A 1 86 ? -4.291 -10.323 -4.010 1.00 92.75 86 THR A C 1
ATOM 707 O O . THR A 1 86 ? -3.731 -10.243 -5.106 1.00 92.75 86 THR A O 1
ATOM 710 N N . VAL A 1 87 ? -3.630 -10.106 -2.866 1.00 90.88 87 VAL A N 1
ATOM 711 C CA . VAL A 1 87 ? -2.204 -9.752 -2.816 1.00 90.88 87 VAL A CA 1
ATOM 712 C C . VAL A 1 87 ? -1.345 -10.878 -3.398 1.00 90.88 87 VAL A C 1
ATOM 714 O O . VAL A 1 87 ? -0.402 -10.590 -4.132 1.00 90.88 87 VAL A O 1
ATOM 717 N N . ARG A 1 88 ? -1.680 -12.153 -3.144 1.00 87.00 88 ARG A N 1
ATOM 718 C CA . ARG A 1 88 ? -0.974 -13.305 -3.729 1.00 87.00 88 ARG A CA 1
ATOM 719 C C . ARG A 1 88 ? -1.027 -13.284 -5.252 1.00 87.00 88 ARG A C 1
ATOM 721 O O . ARG A 1 88 ? 0.025 -13.357 -5.880 1.00 87.00 88 ARG A O 1
ATOM 728 N N . THR A 1 89 ? -2.217 -13.134 -5.831 1.00 91.69 89 THR A N 1
ATOM 729 C CA . THR A 1 89 ? -2.381 -13.066 -7.288 1.00 91.69 89 THR A CA 1
ATOM 730 C C . THR A 1 89 ? -1.535 -11.941 -7.882 1.00 91.69 89 THR A C 1
ATOM 732 O O . THR A 1 89 ? -0.769 -12.167 -8.814 1.00 91.69 89 THR A O 1
ATOM 735 N N . LEU A 1 90 ? -1.566 -10.743 -7.289 1.00 93.12 90 LEU A N 1
ATOM 736 C CA . LEU A 1 90 ? -0.705 -9.647 -7.744 1.00 93.12 90 LEU A CA 1
ATOM 737 C C . LEU A 1 90 ? 0.787 -9.948 -7.559 1.00 93.12 90 LEU A C 1
ATOM 739 O O . LEU A 1 90 ? 1.598 -9.530 -8.384 1.00 93.12 90 LEU A O 1
ATOM 743 N N . SER A 1 91 ? 1.160 -10.677 -6.504 1.00 90.69 91 SER A N 1
ATOM 744 C CA . SER A 1 91 ? 2.541 -11.094 -6.249 1.00 90.69 91 SER A CA 1
ATOM 745 C C . SER A 1 91 ? 3.090 -11.972 -7.379 1.00 90.69 91 SER A C 1
ATOM 747 O O . SER A 1 91 ? 4.248 -11.806 -7.773 1.00 90.69 91 SER A O 1
ATOM 749 N N . ASP A 1 92 ? 2.255 -12.856 -7.932 1.00 91.19 92 ASP A N 1
ATOM 750 C CA . ASP A 1 92 ? 2.590 -13.677 -9.093 1.00 91.19 92 ASP A CA 1
ATOM 751 C C . ASP A 1 92 ? 2.758 -12.801 -10.335 1.00 91.19 92 ASP A C 1
ATOM 753 O O . ASP A 1 92 ? 3.774 -12.877 -11.028 1.00 91.19 92 ASP A O 1
ATOM 757 N N . GLU A 1 93 ? 1.807 -11.898 -10.577 1.00 93.25 93 GLU A N 1
ATOM 758 C CA . GLU A 1 93 ? 1.803 -11.047 -11.768 1.00 93.25 93 GLU A CA 1
ATOM 759 C C . GLU A 1 93 ? 2.965 -10.049 -11.832 1.00 93.25 93 GLU A C 1
ATOM 761 O O . GLU A 1 93 ? 3.417 -9.700 -12.925 1.00 93.25 93 GLU A O 1
ATOM 766 N N . ILE A 1 94 ? 3.471 -9.592 -10.682 1.00 92.69 94 ILE A N 1
ATOM 767 C CA . ILE A 1 94 ? 4.642 -8.700 -10.601 1.00 92.69 94 ILE A CA 1
ATOM 768 C C . ILE A 1 94 ? 5.954 -9.460 -10.330 1.00 92.69 94 ILE A C 1
ATOM 770 O O . ILE A 1 94 ? 7.018 -8.844 -10.164 1.00 92.69 94 ILE A O 1
ATOM 774 N N . GLY A 1 95 ? 5.904 -10.796 -10.298 1.00 91.00 95 GLY A N 1
ATOM 775 C CA . GLY A 1 95 ? 7.068 -11.676 -10.211 1.00 91.00 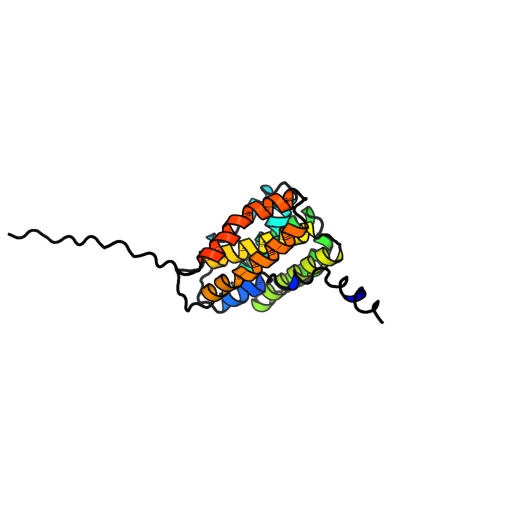95 GLY A CA 1
ATOM 776 C C . GLY A 1 95 ? 7.802 -11.623 -8.869 1.00 91.00 95 GLY A C 1
ATOM 777 O O . GLY A 1 95 ? 9.031 -11.557 -8.850 1.00 91.00 95 GLY A O 1
ATOM 778 N N . ILE A 1 96 ? 7.074 -11.592 -7.750 1.00 88.12 96 ILE A N 1
ATOM 779 C CA . ILE A 1 96 ? 7.631 -11.637 -6.382 1.00 88.12 96 ILE A CA 1
ATOM 780 C C . ILE A 1 96 ? 7.083 -12.794 -5.530 1.00 88.12 96 ILE A C 1
ATOM 782 O O . ILE A 1 96 ? 7.399 -12.882 -4.339 1.00 88.12 96 ILE A O 1
ATOM 786 N N . SER A 1 97 ? 6.295 -13.698 -6.113 1.00 84.25 97 SER A N 1
ATOM 787 C CA . SER A 1 97 ? 5.606 -14.763 -5.375 1.00 84.25 97 SER A CA 1
ATOM 788 C C . SER A 1 97 ? 6.529 -15.683 -4.583 1.00 84.25 97 SER A C 1
ATOM 790 O O . SER A 1 97 ? 6.238 -16.013 -3.439 1.00 84.25 97 SER A O 1
ATOM 792 N N . ALA A 1 98 ? 7.733 -15.975 -5.085 1.00 80.00 98 ALA A N 1
ATOM 793 C CA . ALA A 1 98 ? 8.713 -16.800 -4.371 1.00 80.00 98 ALA A CA 1
ATOM 794 C C . ALA A 1 98 ? 9.127 -16.254 -2.985 1.00 80.00 98 ALA A C 1
ATOM 796 O O . ALA A 1 98 ? 9.648 -17.006 -2.153 1.00 80.00 98 ALA A O 1
ATOM 797 N N . VAL A 1 99 ? 8.974 -14.948 -2.750 1.00 76.75 99 VAL A N 1
ATOM 798 C CA . VAL A 1 99 ? 9.247 -14.289 -1.460 1.00 76.75 99 VAL A CA 1
ATOM 799 C C . VAL A 1 99 ? 7.970 -14.181 -0.639 1.00 76.75 99 VAL A C 1
ATOM 801 O O . VAL A 1 99 ? 8.026 -14.312 0.581 1.00 76.75 99 VAL A O 1
ATOM 804 N N . PHE A 1 100 ? 6.832 -13.981 -1.296 1.00 74.88 100 PHE A N 1
ATOM 805 C CA . PHE A 1 100 ? 5.521 -13.959 -0.664 1.00 74.88 100 PHE A CA 1
ATOM 806 C C . PHE A 1 100 ? 5.169 -15.327 -0.051 1.00 74.88 100 PHE A C 1
ATOM 808 O O . PHE A 1 100 ? 4.963 -15.433 1.158 1.00 74.88 100 PHE A O 1
ATOM 815 N N . ASP A 1 101 ? 5.223 -16.393 -0.851 1.00 71.00 101 ASP A N 1
ATOM 816 C CA . ASP A 1 101 ? 4.816 -17.749 -0.468 1.00 71.00 101 ASP A CA 1
ATOM 817 C C . ASP A 1 101 ? 5.649 -18.310 0.684 1.00 71.00 101 ASP A C 1
ATOM 819 O O . ASP A 1 101 ? 5.111 -18.883 1.632 1.00 71.00 101 ASP A O 1
ATOM 823 N N . ARG A 1 102 ? 6.972 -18.090 0.642 1.00 68.06 102 ARG A N 1
ATOM 824 C CA . ARG A 1 102 ? 7.899 -18.526 1.699 1.00 68.06 102 ARG A CA 1
ATOM 825 C C . ARG A 1 102 ? 7.606 -17.890 3.055 1.00 68.06 102 ARG A C 1
ATOM 827 O O . ARG A 1 102 ? 7.925 -18.496 4.074 1.00 68.06 102 ARG A O 1
ATOM 834 N N . ASN A 1 103 ? 7.058 -16.677 3.072 1.00 64.69 103 ASN A N 1
ATOM 835 C CA . ASN A 1 103 ? 6.945 -15.878 4.288 1.00 64.69 103 ASN A CA 1
ATOM 836 C C . ASN A 1 103 ? 5.523 -15.781 4.839 1.00 64.69 103 ASN A C 1
ATOM 838 O O . ASN A 1 103 ? 5.391 -15.451 6.015 1.00 64.69 103 ASN A O 1
ATOM 842 N N . LEU A 1 104 ? 4.489 -16.060 4.039 1.00 65.00 104 LEU A N 1
ATOM 843 C CA . LEU A 1 104 ? 3.116 -15.704 4.401 1.00 65.00 104 LEU A CA 1
ATOM 844 C C . LEU A 1 104 ? 2.146 -16.896 4.438 1.00 65.00 104 LEU A C 1
ATOM 846 O O . LEU A 1 104 ? 1.442 -17.055 5.434 1.00 65.00 104 LEU A O 1
ATOM 850 N N . ILE A 1 105 ? 2.138 -17.768 3.422 1.00 59.53 105 ILE A N 1
ATOM 851 C CA . ILE A 1 105 ? 1.083 -18.793 3.264 1.00 59.53 105 ILE A CA 1
ATOM 852 C C . ILE A 1 105 ? 1.087 -19.798 4.423 1.00 59.53 105 ILE A C 1
ATOM 854 O O . ILE A 1 105 ? 0.094 -19.938 5.129 1.00 59.53 105 ILE A O 1
ATOM 858 N N . GLY A 1 106 ? 2.238 -20.411 4.719 1.00 60.94 106 GLY A N 1
ATOM 859 C CA . GLY A 1 106 ? 2.329 -21.393 5.808 1.00 60.94 106 GLY A CA 1
ATOM 860 C C . GLY A 1 106 ? 2.113 -20.811 7.213 1.00 60.94 106 GLY A C 1
ATOM 861 O O . GLY A 1 106 ? 1.899 -21.561 8.164 1.00 60.94 106 GLY A O 1
ATOM 862 N N . ARG A 1 107 ? 2.179 -19.481 7.370 1.00 65.56 107 ARG A N 1
ATOM 863 C CA . ARG A 1 107 ? 1.981 -18.809 8.661 1.00 65.56 107 ARG A CA 1
ATOM 864 C C . ARG A 1 107 ? 0.518 -18.452 8.901 1.00 65.56 107 ARG A C 1
ATOM 866 O O . ARG A 1 107 ? 0.098 -18.542 10.046 1.00 65.56 107 ARG A O 1
ATOM 873 N N . ILE A 1 108 ? -0.241 -18.084 7.866 1.00 63.69 108 ILE A N 1
ATOM 874 C CA . ILE A 1 108 ? -1.654 -17.694 8.012 1.00 63.69 108 ILE A CA 1
ATOM 875 C C . ILE A 1 108 ? -2.576 -18.905 8.158 1.00 63.69 108 ILE A C 1
ATOM 877 O O . ILE A 1 108 ? -3.468 -18.857 8.999 1.00 63.69 108 ILE A O 1
ATOM 881 N N . ASP A 1 109 ? -2.323 -20.006 7.443 1.00 60.34 109 ASP A N 1
ATOM 882 C CA . ASP A 1 109 ? -3.160 -21.219 7.531 1.00 60.34 109 ASP A CA 1
ATOM 883 C C . ASP A 1 109 ? -3.218 -21.809 8.955 1.00 60.34 109 ASP A C 1
ATOM 885 O O . ASP A 1 109 ? -4.152 -22.523 9.310 1.00 60.34 109 ASP A O 1
ATOM 889 N N . ASN A 1 110 ? -2.224 -21.486 9.789 1.00 63.59 110 ASN A N 1
ATOM 890 C CA . ASN A 1 110 ? -2.130 -21.922 11.181 1.00 63.59 110 ASN A CA 1
ATOM 891 C C . ASN A 1 110 ? -2.633 -20.875 12.195 1.00 63.59 110 ASN A C 1
ATOM 893 O O . ASN A 1 110 ? -2.643 -21.152 13.395 1.00 63.59 110 ASN A O 1
ATOM 897 N N . ILE A 1 111 ? -3.030 -19.678 11.749 1.00 63.94 111 ILE A N 1
ATOM 898 C CA . ILE A 1 111 ? -3.569 -18.622 12.614 1.00 63.94 111 ILE A CA 1
ATOM 899 C C . ILE A 1 111 ? -5.087 -18.743 12.621 1.00 63.94 111 ILE A C 1
ATOM 901 O O . ILE A 1 111 ? -5.775 -18.305 11.702 1.00 63.94 111 ILE A O 1
ATOM 905 N N . ILE A 1 112 ? -5.603 -19.338 13.691 1.00 55.03 112 ILE A N 1
ATOM 906 C CA . ILE A 1 112 ? -7.027 -19.338 14.009 1.00 55.03 112 ILE A CA 1
ATOM 907 C C . ILE A 1 112 ? -7.223 -18.311 15.130 1.00 55.03 112 ILE A C 1
ATOM 909 O O . ILE A 1 112 ? -6.735 -18.508 16.239 1.00 55.03 112 ILE A O 1
ATOM 913 N N . ASP A 1 113 ? -7.934 -17.224 14.820 1.00 60.56 113 ASP A N 1
ATOM 914 C CA . ASP A 1 113 ? -8.560 -16.321 15.803 1.00 60.56 113 ASP A CA 1
ATOM 915 C C . ASP A 1 113 ? -7.633 -15.464 16.703 1.00 60.56 113 ASP A C 1
ATOM 917 O O . ASP A 1 113 ? -8.025 -15.051 17.793 1.00 60.56 113 ASP A O 1
ATOM 921 N N . ASP A 1 114 ? -6.413 -15.132 16.255 1.00 67.62 114 ASP A N 1
ATOM 922 C CA . ASP A 1 114 ? -5.519 -14.197 16.965 1.00 67.62 114 ASP A CA 1
ATOM 923 C C . ASP A 1 114 ? -5.209 -12.939 16.130 1.00 67.62 114 ASP A C 1
ATOM 925 O O . ASP A 1 114 ? -4.388 -12.965 15.206 1.00 67.62 114 ASP A O 1
ATOM 929 N N . GLN A 1 115 ? -5.850 -11.828 16.521 1.00 63.53 115 GLN A N 1
ATOM 930 C CA . GLN A 1 115 ? -5.686 -10.473 15.976 1.00 63.53 115 GLN A CA 1
ATOM 931 C C . GLN A 1 115 ? -4.231 -10.063 15.805 1.00 63.53 115 GLN A C 1
ATOM 933 O O . GLN A 1 115 ? -3.796 -9.617 14.740 1.00 63.53 115 GLN A O 1
ATOM 938 N N . ASP A 1 116 ? -3.485 -10.172 16.902 1.00 67.31 116 ASP A N 1
ATOM 939 C CA . ASP A 1 116 ? -2.142 -9.635 16.987 1.00 67.31 116 ASP A CA 1
ATOM 940 C C . ASP A 1 116 ? -1.202 -10.516 16.177 1.00 67.31 116 ASP A C 1
ATOM 942 O O . ASP A 1 116 ? -0.208 -10.024 15.646 1.00 67.31 116 ASP A O 1
ATOM 946 N N . SER A 1 117 ? -1.521 -11.805 16.042 1.00 75.62 117 SER A N 1
ATOM 947 C CA . SER A 1 117 ? -0.775 -12.726 15.192 1.00 75.62 117 SER A CA 1
ATOM 948 C C . SER A 1 117 ? -1.050 -12.517 13.711 1.00 75.62 117 SER A C 1
ATOM 950 O O . SER A 1 117 ? -0.087 -12.496 12.945 1.00 75.62 117 SER A O 1
ATOM 952 N N . LEU A 1 118 ? -2.298 -12.287 13.297 1.00 75.44 118 LEU A N 1
ATOM 953 C CA . LEU A 1 118 ? -2.608 -12.041 11.889 1.00 75.44 118 LEU A CA 1
ATOM 954 C C . LEU A 1 118 ? -1.976 -10.734 11.399 1.00 75.44 118 LEU A C 1
ATOM 956 O O . LEU A 1 118 ? -1.212 -10.756 10.435 1.00 75.44 118 LEU A O 1
ATOM 960 N N . LEU A 1 119 ? -2.200 -9.627 12.116 1.00 77.31 119 LEU A N 1
ATOM 961 C CA . LEU A 1 119 ? -1.613 -8.329 11.775 1.00 77.31 119 LEU A CA 1
ATOM 962 C C . LEU A 1 119 ? -0.077 -8.380 11.760 1.00 77.31 119 LEU A C 1
ATOM 964 O O . LEU A 1 119 ? 0.565 -7.813 10.879 1.00 77.31 119 LEU A O 1
ATOM 968 N N . ARG A 1 120 ? 0.546 -9.082 12.710 1.00 78.50 120 ARG A N 1
ATOM 969 C CA . ARG A 1 120 ? 2.006 -9.258 12.736 1.00 78.50 120 ARG A CA 1
ATOM 970 C C . 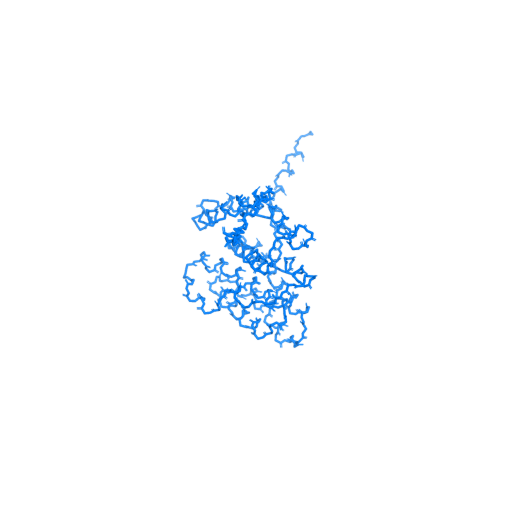ARG A 1 120 ? 2.510 -10.054 11.535 1.00 78.50 120 ARG A C 1
ATOM 972 O O . ARG A 1 120 ? 3.502 -9.669 10.927 1.00 78.50 120 ARG A O 1
ATOM 979 N N . VAL A 1 121 ? 1.835 -11.141 11.161 1.00 78.06 121 VAL A N 1
ATOM 980 C CA . VAL A 1 121 ? 2.252 -11.983 10.029 1.00 78.06 121 VAL A CA 1
ATOM 981 C C . VAL A 1 121 ? 2.127 -11.258 8.691 1.00 78.06 121 VAL A C 1
ATOM 983 O O . VAL A 1 121 ? 3.043 -11.351 7.864 1.00 78.06 121 VAL A O 1
ATOM 986 N N . THR A 1 122 ? 1.046 -10.504 8.483 1.00 77.25 122 THR A N 1
ATOM 987 C CA . THR A 1 122 ? 0.875 -9.689 7.271 1.00 77.25 122 THR A CA 1
ATOM 988 C C . THR A 1 122 ? 1.972 -8.627 7.178 1.00 77.25 122 THR A C 1
ATOM 990 O O . THR A 1 122 ? 2.576 -8.437 6.121 1.00 77.25 122 THR A O 1
ATOM 993 N N . SER A 1 123 ? 2.316 -8.010 8.308 1.00 78.50 123 SER A N 1
ATOM 994 C CA . SER A 1 123 ? 3.332 -6.956 8.397 1.00 78.50 123 SER A CA 1
ATOM 995 C C . SER A 1 123 ? 4.754 -7.478 8.190 1.00 78.50 123 SER A C 1
ATOM 997 O O . SER A 1 123 ? 5.517 -6.915 7.402 1.00 78.50 123 SER A O 1
ATOM 999 N N . ASP A 1 124 ? 5.099 -8.608 8.809 1.00 79.25 124 ASP A N 1
ATOM 1000 C CA . ASP A 1 124 ? 6.381 -9.293 8.611 1.00 79.25 124 ASP A CA 1
ATOM 1001 C C . ASP A 1 124 ? 6.616 -9.661 7.143 1.00 79.25 124 ASP A C 1
ATOM 1003 O O . ASP A 1 124 ? 7.738 -9.576 6.627 1.00 79.25 124 ASP A O 1
ATOM 1007 N N . SER A 1 125 ? 5.555 -10.090 6.466 1.00 78.75 125 SER A N 1
ATOM 1008 C CA . SER A 1 125 ? 5.623 -10.502 5.068 1.00 78.75 125 SER A CA 1
ATOM 1009 C C . SER A 1 125 ? 5.763 -9.307 4.143 1.00 78.75 125 SER A C 1
ATOM 1011 O O . SER A 1 125 ? 6.631 -9.329 3.270 1.00 78.75 125 SER A O 1
ATOM 1013 N N . TYR A 1 126 ? 5.013 -8.228 4.391 1.00 80.50 126 TYR A N 1
ATOM 1014 C CA . TYR A 1 126 ? 5.204 -6.960 3.690 1.00 80.50 126 TYR A CA 1
ATOM 1015 C C . TYR A 1 126 ? 6.653 -6.467 3.817 1.00 80.50 126 TYR A C 1
ATOM 1017 O O . TYR A 1 126 ? 7.311 -6.186 2.815 1.00 80.50 126 TYR A O 1
ATOM 1025 N N . MET A 1 127 ? 7.208 -6.463 5.034 1.00 81.19 127 MET A N 1
ATOM 1026 C CA . MET A 1 127 ? 8.599 -6.057 5.259 1.00 81.19 127 MET A CA 1
ATOM 1027 C C . MET A 1 127 ? 9.612 -6.992 4.592 1.00 81.19 127 MET A C 1
ATOM 1029 O O . MET A 1 127 ? 10.670 -6.546 4.150 1.00 81.19 127 MET A O 1
ATOM 1033 N N . SER A 1 128 ? 9.313 -8.285 4.488 1.00 82.69 128 SER A N 1
ATOM 1034 C CA . SER A 1 128 ? 10.171 -9.241 3.779 1.00 82.69 128 SER A CA 1
ATOM 1035 C C . SER A 1 128 ? 10.185 -9.003 2.269 1.00 82.69 128 SER A C 1
ATOM 1037 O O . SER A 1 128 ? 11.248 -9.078 1.655 1.00 82.69 128 SER A O 1
ATOM 1039 N N . ILE A 1 129 ? 9.042 -8.646 1.682 1.00 83.81 129 ILE A N 1
ATOM 1040 C CA . ILE A 1 129 ? 8.929 -8.272 0.265 1.00 83.81 129 ILE A CA 1
ATOM 1041 C C . ILE A 1 129 ? 9.707 -6.995 -0.015 1.00 83.81 129 ILE A C 1
ATOM 1043 O O . ILE A 1 129 ? 10.507 -6.942 -0.945 1.00 83.81 129 ILE A O 1
ATOM 1047 N N . VAL A 1 130 ? 9.520 -5.988 0.830 1.00 82.75 130 VAL A N 1
ATOM 1048 C CA . VAL A 1 130 ? 10.254 -4.726 0.778 1.00 82.75 130 VAL A CA 1
ATOM 1049 C C . VAL A 1 130 ? 11.769 -4.960 0.797 1.00 82.75 130 VAL A C 1
ATOM 1051 O O . VAL A 1 130 ? 12.463 -4.510 -0.113 1.00 82.75 130 VAL A O 1
ATOM 1054 N N . ARG A 1 131 ? 12.274 -5.735 1.771 1.00 83.69 131 ARG A N 1
ATOM 1055 C CA . ARG A 1 131 ? 13.704 -6.078 1.874 1.00 83.69 131 ARG A CA 1
ATOM 1056 C C . ARG A 1 131 ? 14.211 -6.823 0.643 1.00 83.69 131 ARG A C 1
ATOM 1058 O O . ARG A 1 131 ? 15.318 -6.569 0.183 1.00 83.69 131 ARG A O 1
ATOM 1065 N N . TYR A 1 132 ? 13.408 -7.735 0.099 1.00 85.56 132 TYR A N 1
ATOM 1066 C CA . TYR A 1 132 ? 13.765 -8.459 -1.116 1.00 85.56 132 TYR A CA 1
ATOM 1067 C C . TYR A 1 132 ? 13.879 -7.536 -2.334 1.00 85.56 132 TYR A C 1
ATOM 1069 O O . TYR A 1 132 ? 14.827 -7.658 -3.112 1.00 85.56 132 TYR A O 1
ATOM 1077 N N . LEU A 1 133 ? 12.922 -6.624 -2.517 1.00 87.62 133 LEU A N 1
ATOM 1078 C CA . LEU A 1 133 ? 12.938 -5.673 -3.626 1.00 87.62 133 LEU A CA 1
ATOM 1079 C C . LEU A 1 133 ? 14.141 -4.731 -3.530 1.00 87.62 133 LEU A C 1
ATOM 1081 O O . LEU A 1 133 ? 14.767 -4.435 -4.547 1.00 87.62 133 LEU A O 1
ATOM 1085 N N . GLU A 1 134 ? 14.487 -4.318 -2.310 1.00 82.94 134 GLU A N 1
ATOM 1086 C CA . GLU A 1 134 ? 15.677 -3.522 -2.014 1.00 82.94 134 GLU A CA 1
ATOM 1087 C C . GLU A 1 134 ? 16.965 -4.278 -2.373 1.00 82.94 134 GLU A C 1
ATOM 1089 O O . GLU A 1 134 ? 17.775 -3.776 -3.152 1.00 82.94 134 GLU A O 1
ATOM 1094 N N . SER A 1 135 ? 17.129 -5.516 -1.891 1.00 84.50 135 SER A N 1
ATOM 1095 C CA . SER A 1 135 ? 18.342 -6.310 -2.137 1.00 84.50 135 SER A CA 1
ATOM 1096 C C . SER A 1 135 ? 18.493 -6.790 -3.584 1.00 84.50 135 SER A C 1
ATOM 1098 O O . SER A 1 135 ? 19.586 -7.177 -3.986 1.00 84.50 135 SER A O 1
ATOM 1100 N N . SER A 1 136 ? 17.404 -6.807 -4.357 1.00 85.31 136 SER A N 1
ATOM 1101 C CA . SER A 1 136 ? 17.375 -7.311 -5.740 1.00 85.31 136 SER A CA 1
ATOM 1102 C C . SER A 1 136 ? 17.434 -6.196 -6.793 1.00 85.31 136 SER A C 1
ATOM 1104 O O . SER A 1 136 ? 17.074 -6.431 -7.944 1.00 85.31 136 SER A O 1
ATOM 1106 N N . ASP A 1 137 ? 17.817 -4.975 -6.400 1.00 84.00 137 ASP A N 1
ATOM 1107 C CA . ASP A 1 137 ? 17.863 -3.769 -7.247 1.00 84.00 137 ASP A CA 1
ATOM 1108 C C . ASP A 1 137 ? 16.527 -3.443 -7.956 1.00 84.00 137 ASP A C 1
ATOM 1110 O O . ASP A 1 137 ? 16.462 -2.706 -8.940 1.00 84.00 137 ASP A O 1
ATOM 1114 N N . ARG A 1 138 ? 15.399 -3.924 -7.413 1.00 89.62 138 ARG A N 1
ATOM 1115 C CA . ARG A 1 138 ? 14.042 -3.639 -7.913 1.00 89.62 138 ARG A CA 1
ATOM 1116 C C . ARG A 1 138 ? 13.499 -2.329 -7.336 1.00 89.62 138 ARG A C 1
ATOM 1118 O O . ARG A 1 138 ? 12.344 -2.245 -6.920 1.00 89.62 138 ARG A O 1
ATOM 1125 N N . LYS A 1 139 ? 14.327 -1.280 -7.344 1.00 88.81 139 LYS A N 1
ATOM 1126 C CA . LYS A 1 139 ? 14.042 0.035 -6.735 1.00 88.81 139 LYS A CA 1
ATOM 1127 C C . LYS A 1 139 ? 12.753 0.675 -7.260 1.00 88.81 139 LYS A C 1
ATOM 1129 O O . LYS A 1 139 ? 12.012 1.286 -6.499 1.00 88.81 139 LYS A O 1
ATOM 1134 N N . LYS A 1 140 ? 12.445 0.481 -8.547 1.00 91.62 140 LYS A N 1
ATOM 1135 C CA . LYS A 1 140 ? 11.208 0.982 -9.169 1.00 91.62 140 LYS A CA 1
ATOM 1136 C C . LYS A 1 140 ? 9.957 0.302 -8.613 1.00 91.62 140 LYS A C 1
ATOM 1138 O O . LYS A 1 140 ? 9.056 0.993 -8.146 1.00 91.62 140 LYS A O 1
ATOM 1143 N N . SER A 1 141 ? 9.948 -1.032 -8.601 1.00 92.75 141 SER A N 1
ATOM 1144 C CA . SER A 1 141 ? 8.864 -1.825 -8.015 1.00 92.75 141 SER A CA 1
ATOM 1145 C C . SER A 1 141 ? 8.677 -1.485 -6.538 1.00 92.75 141 SER A C 1
ATOM 1147 O O . SER A 1 141 ? 7.555 -1.253 -6.098 1.00 92.75 141 SER A O 1
ATOM 1149 N N . LEU A 1 142 ? 9.784 -1.375 -5.791 1.00 90.94 142 LEU A N 1
ATOM 1150 C CA . LEU A 1 142 ? 9.766 -0.948 -4.394 1.00 90.94 142 LEU A CA 1
ATOM 1151 C C . LEU A 1 142 ? 9.086 0.417 -4.243 1.00 90.94 142 LEU A C 1
ATOM 1153 O O . LEU A 1 142 ? 8.157 0.550 -3.455 1.00 90.94 142 LEU A O 1
ATOM 1157 N N . ALA A 1 143 ? 9.496 1.417 -5.028 1.00 90.69 143 ALA A N 1
ATOM 1158 C CA . ALA A 1 143 ? 8.932 2.761 -4.958 1.00 90.69 143 ALA A CA 1
ATOM 1159 C C . ALA A 1 143 ? 7.417 2.785 -5.208 1.00 90.69 143 ALA A C 1
ATOM 1161 O O . ALA A 1 143 ? 6.690 3.502 -4.519 1.00 90.69 143 ALA A O 1
ATOM 1162 N N . LEU A 1 144 ? 6.941 2.012 -6.185 1.00 94.00 144 LEU 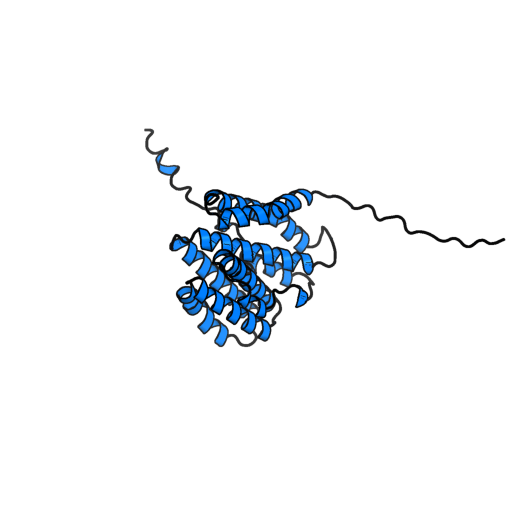A N 1
ATOM 1163 C CA . LEU A 1 144 ? 5.528 1.950 -6.552 1.00 94.00 144 LEU A CA 1
ATOM 1164 C C . LEU A 1 144 ? 4.698 1.216 -5.494 1.00 94.00 144 LEU A C 1
ATOM 1166 O O . LEU A 1 144 ? 3.717 1.779 -5.015 1.00 94.00 144 LEU A O 1
ATOM 1170 N N . ILE A 1 145 ? 5.133 0.036 -5.049 1.00 92.62 145 ILE A N 1
ATOM 1171 C CA . ILE A 1 145 ? 4.454 -0.739 -3.995 1.00 92.62 145 ILE A CA 1
ATOM 1172 C C . ILE A 1 145 ? 4.300 0.090 -2.722 1.00 92.62 145 ILE A C 1
ATOM 1174 O O . ILE A 1 145 ? 3.220 0.209 -2.150 1.00 92.62 145 ILE A O 1
ATOM 1178 N N . VAL A 1 146 ? 5.380 0.737 -2.314 1.00 89.12 146 VAL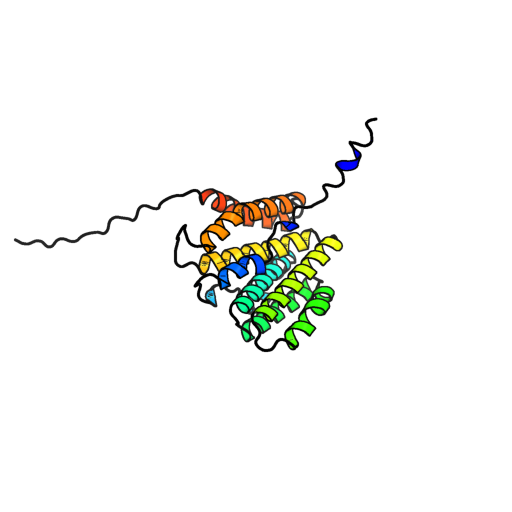 A N 1
ATOM 1179 C CA . VAL A 1 146 ? 5.413 1.543 -1.099 1.00 89.12 146 VAL A CA 1
ATOM 1180 C C . VAL A 1 146 ? 4.530 2.774 -1.229 1.00 89.12 146 VAL A C 1
ATOM 1182 O O . VAL A 1 146 ? 3.846 3.150 -0.279 1.00 89.12 146 VAL A O 1
ATOM 1185 N N . THR A 1 147 ? 4.522 3.399 -2.410 1.00 91.62 147 THR A N 1
ATOM 1186 C CA . THR A 1 147 ? 3.623 4.521 -2.681 1.00 91.62 147 THR A CA 1
ATOM 1187 C C . THR A 1 147 ? 2.169 4.098 -2.536 1.00 91.62 147 THR A C 1
ATOM 1189 O O . THR A 1 147 ? 1.413 4.797 -1.866 1.00 91.62 147 THR A O 1
ATOM 1192 N N . GLY A 1 148 ? 1.786 2.967 -3.135 1.00 92.94 148 GLY A N 1
ATOM 1193 C CA . GLY A 1 148 ? 0.424 2.446 -3.057 1.00 92.94 148 GLY A CA 1
ATOM 1194 C C . GLY A 1 148 ? -0.006 2.182 -1.619 1.00 92.94 148 GLY A C 1
ATOM 1195 O O . GLY A 1 148 ? -1.021 2.712 -1.177 1.00 92.94 148 GLY A O 1
ATOM 1196 N N . GLY A 1 149 ? 0.820 1.458 -0.858 1.00 90.12 149 GLY A N 1
ATOM 1197 C CA . GLY A 1 149 ? 0.515 1.140 0.538 1.00 90.12 149 GLY A CA 1
ATOM 1198 C C . GLY A 1 149 ? 0.425 2.377 1.430 1.00 90.12 149 GLY A C 1
ATOM 1199 O O . GLY A 1 149 ? -0.468 2.470 2.272 1.00 90.12 149 GLY A O 1
ATOM 1200 N N . TRP A 1 150 ? 1.300 3.366 1.219 1.00 89.44 150 TRP A N 1
ATOM 1201 C CA . TRP A 1 150 ? 1.231 4.626 1.957 1.00 89.44 150 TRP A CA 1
ATOM 1202 C C . TRP A 1 150 ? -0.031 5.425 1.609 1.00 89.44 150 TRP A C 1
ATOM 1204 O O . TRP A 1 150 ? -0.726 5.871 2.519 1.00 89.44 150 TRP A O 1
ATOM 1214 N N . VAL A 1 151 ? -0.350 5.597 0.320 1.00 90.75 151 VAL A N 1
ATOM 1215 C CA . VAL A 1 151 ? -1.550 6.336 -0.116 1.00 90.75 151 VAL A CA 1
ATOM 1216 C C . VAL A 1 151 ? -2.813 5.707 0.462 1.00 90.75 151 VAL A C 1
ATOM 1218 O O . VAL A 1 151 ? -3.631 6.436 1.025 1.00 90.75 151 VAL A O 1
ATOM 1221 N N . GLU A 1 152 ? -2.933 4.383 0.384 1.00 91.75 152 GLU A N 1
ATOM 1222 C CA . GLU A 1 152 ? -4.100 3.665 0.897 1.00 91.75 152 GLU A CA 1
ATOM 1223 C C . GLU A 1 152 ? -4.229 3.800 2.411 1.00 91.75 152 GLU A C 1
ATOM 1225 O O . GLU A 1 152 ? -5.281 4.157 2.931 1.00 91.75 152 GLU A O 1
ATOM 1230 N N . SER A 1 153 ? -3.122 3.650 3.139 1.00 87.31 153 SER A N 1
ATOM 1231 C CA . SER A 1 153 ? -3.139 3.800 4.596 1.00 87.31 153 SER A CA 1
ATOM 1232 C C . SER A 1 153 ? -3.602 5.197 5.034 1.00 87.31 153 SER A C 1
ATOM 1234 O O . SER A 1 153 ? -4.344 5.335 6.008 1.00 87.31 153 SER A O 1
ATOM 1236 N N . ILE A 1 154 ? -3.202 6.252 4.311 1.00 86.62 154 ILE A N 1
ATOM 1237 C CA . ILE A 1 154 ? -3.696 7.614 4.560 1.00 86.62 154 ILE A CA 1
ATOM 1238 C C . ILE A 1 154 ? -5.176 7.738 4.201 1.00 86.62 154 ILE A C 1
ATOM 1240 O O . ILE A 1 154 ? -5.923 8.365 4.954 1.00 86.62 154 ILE A O 1
ATOM 1244 N N . TYR A 1 155 ? -5.595 7.172 3.069 1.00 89.56 155 TYR A N 1
ATOM 1245 C CA . TYR A 1 155 ? -6.986 7.180 2.631 1.00 89.56 155 TYR A CA 1
ATOM 1246 C C . TYR A 1 155 ? -7.900 6.530 3.676 1.00 89.56 155 TYR A C 1
ATOM 1248 O O . TYR A 1 155 ? -8.843 7.181 4.131 1.00 89.56 155 TYR A O 1
ATOM 1256 N N . VAL A 1 156 ? -7.574 5.320 4.133 1.00 88.38 156 VAL A N 1
ATOM 1257 C CA . VAL A 1 156 ? -8.320 4.596 5.170 1.00 88.38 156 VAL A CA 1
ATOM 1258 C C . VAL A 1 156 ? -8.431 5.441 6.438 1.00 88.38 156 VAL A C 1
ATOM 1260 O O . VAL A 1 156 ? -9.537 5.744 6.881 1.00 88.38 156 VAL A O 1
ATOM 1263 N N . VAL A 1 157 ? -7.310 5.919 6.997 1.00 84.38 157 VAL A N 1
ATOM 1264 C CA . VAL A 1 157 ? -7.333 6.722 8.237 1.00 84.38 157 VAL A CA 1
ATOM 1265 C C . VAL A 1 157 ? -8.191 7.980 8.075 1.00 84.38 157 VAL A C 1
ATOM 1267 O O . VAL A 1 157 ? -8.995 8.286 8.951 1.00 84.38 157 VAL A O 1
ATOM 1270 N N . VAL A 1 158 ? -8.047 8.716 6.969 1.00 85.56 158 VAL A N 1
ATOM 1271 C CA . VAL A 1 158 ? -8.802 9.958 6.737 1.00 85.56 158 VAL A CA 1
ATOM 1272 C C . VAL A 1 158 ? -10.305 9.703 6.631 1.00 85.56 158 VAL A C 1
ATOM 1274 O O . VAL A 1 158 ? -11.076 10.504 7.155 1.00 85.56 158 VAL A O 1
ATOM 1277 N N . ASN A 1 159 ? -10.726 8.615 5.984 1.00 87.50 159 ASN A N 1
ATOM 1278 C CA . ASN A 1 159 ? -12.147 8.310 5.796 1.00 87.50 159 ASN A CA 1
ATOM 1279 C C . ASN A 1 159 ? -12.805 7.665 7.023 1.00 87.50 159 ASN A C 1
ATOM 1281 O O . ASN A 1 159 ? -14.026 7.715 7.146 1.00 87.50 159 ASN A O 1
ATOM 1285 N N . LEU A 1 160 ? -12.025 7.112 7.954 1.00 85.75 160 LEU A N 1
ATOM 1286 C CA . LEU A 1 160 ? -12.545 6.614 9.232 1.00 85.75 160 LEU A CA 1
ATOM 1287 C C . LEU A 1 160 ? -12.739 7.711 10.282 1.00 85.75 160 LEU A C 1
ATOM 1289 O O . LEU A 1 160 ? -13.436 7.498 11.275 1.00 85.75 160 LEU A O 1
ATOM 1293 N N . LEU A 1 161 ? -12.122 8.878 10.092 1.00 83.44 161 LEU A N 1
ATOM 1294 C CA . LEU A 1 161 ? -12.232 9.986 11.032 1.00 83.44 161 LEU A CA 1
ATOM 1295 C C . LEU A 1 161 ? -13.586 10.689 10.921 1.00 83.44 161 LEU A C 1
ATOM 1297 O O . LEU A 1 161 ? -13.920 11.288 9.899 1.00 83.44 161 LEU A O 1
ATOM 1301 N N . ASP A 1 162 ? -14.323 10.717 12.030 1.00 76.94 162 ASP A N 1
ATOM 1302 C CA . ASP A 1 162 ? -15.565 11.483 12.160 1.00 76.94 162 ASP A CA 1
ATOM 1303 C C . ASP A 1 162 ? -15.271 12.945 12.544 1.00 76.94 162 ASP A C 1
ATOM 1305 O O . ASP A 1 162 ? -15.509 13.414 13.660 1.00 76.94 162 ASP A O 1
ATOM 1309 N N . GLY A 1 163 ? -14.664 13.668 11.602 1.00 72.44 163 GLY A N 1
ATOM 1310 C CA . GLY A 1 163 ? -14.320 15.080 11.741 1.00 72.44 163 GLY A CA 1
ATOM 1311 C C . GLY A 1 163 ? -12.910 15.356 12.274 1.00 72.44 163 GLY A C 1
ATOM 1312 O O . GLY A 1 163 ? -12.073 14.476 12.439 1.00 72.44 163 GLY A O 1
ATOM 1313 N N . TYR A 1 164 ? -12.617 16.642 12.483 1.00 75.69 164 TYR A N 1
ATOM 1314 C CA . TYR A 1 164 ? -11.301 17.109 12.923 1.00 75.69 164 TYR A CA 1
ATOM 1315 C C . TYR A 1 164 ? -11.308 17.451 14.413 1.00 75.69 164 TYR A C 1
ATOM 1317 O O . TYR A 1 164 ? -11.931 18.436 14.820 1.00 75.69 164 TYR A O 1
ATOM 1325 N N . ASP A 1 165 ? -10.517 16.722 15.198 1.00 76.44 165 ASP A N 1
ATOM 1326 C CA . ASP A 1 165 ? -10.128 17.112 16.552 1.00 76.44 165 ASP A CA 1
ATOM 1327 C C . ASP A 1 165 ? -8.601 17.081 16.694 1.00 76.44 165 ASP A C 1
ATOM 1329 O O . ASP A 1 165 ? -7.959 16.040 16.647 1.00 76.44 165 ASP A O 1
ATOM 1333 N N . LYS A 1 166 ? -7.995 18.249 16.921 1.00 71.00 166 LYS A N 1
ATOM 1334 C CA . LYS A 1 166 ? -6.538 18.397 17.075 1.00 71.00 166 LYS A CA 1
ATOM 1335 C C . LYS A 1 166 ? -5.934 17.567 18.221 1.00 71.00 166 LYS A C 1
ATOM 1337 O O . LYS A 1 166 ? -4.717 17.409 18.262 1.00 71.00 166 LYS A O 1
ATOM 1342 N N . ASN A 1 167 ? -6.747 17.129 19.183 1.00 73.00 167 ASN A N 1
ATOM 1343 C CA . ASN A 1 167 ? -6.287 16.343 20.325 1.00 73.00 167 ASN A CA 1
ATOM 1344 C C . ASN A 1 167 ? -6.366 14.829 20.065 1.00 73.00 167 ASN A C 1
ATOM 1346 O O . ASN A 1 167 ? -5.826 14.060 20.857 1.00 73.00 167 ASN A O 1
ATOM 1350 N N . GLN A 1 168 ? -7.004 14.404 18.970 1.00 75.62 168 GLN A N 1
ATOM 1351 C CA . GLN A 1 168 ? -7.030 13.006 18.546 1.00 75.62 168 GLN A CA 1
ATOM 1352 C C . GLN A 1 168 ? -5.635 12.559 18.093 1.00 75.62 168 GLN A C 1
ATOM 1354 O O . GLN A 1 168 ? -4.905 13.290 17.410 1.00 75.62 168 GLN A O 1
ATOM 1359 N N . LYS A 1 169 ? -5.240 11.349 18.498 1.00 77.56 169 LYS A N 1
ATOM 1360 C CA . LYS A 1 169 ? -3.918 10.783 18.188 1.00 77.56 169 LYS A CA 1
ATOM 1361 C C . LYS A 1 169 ? -3.745 10.601 16.679 1.00 77.56 169 LYS A C 1
ATOM 1363 O O . LYS A 1 169 ? -2.674 10.866 16.144 1.00 77.56 169 LYS A O 1
ATOM 1368 N N . GLU A 1 170 ? -4.820 10.238 16.002 1.00 77.88 170 GLU A N 1
ATOM 1369 C CA . GLU A 1 170 ? -4.943 9.993 14.571 1.00 77.88 170 GLU A CA 1
ATOM 1370 C C . GLU A 1 170 ? -4.680 11.269 13.759 1.00 77.88 170 GLU A C 1
ATOM 1372 O O . GLU A 1 170 ? -3.959 11.247 12.763 1.00 77.88 170 GLU A O 1
ATOM 1377 N N . ILE A 1 171 ? -5.173 12.421 14.226 1.00 78.88 171 ILE A N 1
ATOM 1378 C CA . ILE A 1 171 ? -4.900 13.721 13.597 1.00 78.88 171 ILE A CA 1
ATOM 1379 C C . ILE A 1 171 ? -3.419 14.100 13.729 1.00 78.88 171 ILE A C 1
ATOM 1381 O O . ILE A 1 171 ? -2.820 14.617 12.781 1.00 78.88 171 ILE A O 1
ATOM 1385 N N . ASN A 1 172 ? -2.801 13.814 14.878 1.00 77.56 172 ASN A N 1
ATOM 1386 C CA . ASN A 1 172 ? -1.364 14.025 15.073 1.00 77.56 172 ASN A CA 1
ATOM 1387 C C . ASN A 1 172 ? -0.523 13.059 14.225 1.00 77.56 172 ASN A C 1
ATOM 1389 O O . ASN A 1 172 ? 0.489 13.471 13.651 1.00 77.56 172 ASN A O 1
ATOM 1393 N N . LEU A 1 173 ? -0.973 11.809 14.077 1.00 76.75 173 LEU A N 1
ATOM 1394 C CA . LEU A 1 173 ? -0.377 10.840 13.165 1.00 76.75 173 LEU A CA 1
ATOM 1395 C C . LEU A 1 173 ? -0.415 11.374 11.734 1.00 76.75 173 LEU A C 1
ATOM 1397 O O . LEU A 1 173 ? 0.644 11.503 11.128 1.00 76.75 173 LEU A O 1
ATOM 1401 N N . LEU A 1 174 ? -1.580 11.777 11.219 1.00 80.12 174 LEU A N 1
ATOM 1402 C CA . LEU A 1 174 ? -1.713 12.352 9.875 1.00 80.12 174 LEU A CA 1
ATOM 1403 C C . LEU A 1 174 ? -0.811 13.579 9.672 1.00 80.12 174 LEU A C 1
ATOM 1405 O O . LEU A 1 174 ? -0.215 13.746 8.607 1.00 80.12 174 LEU A O 1
ATOM 1409 N N . ALA A 1 175 ? -0.642 14.419 10.696 1.00 80.25 175 ALA A N 1
ATOM 1410 C CA . ALA A 1 175 ? 0.278 15.552 10.630 1.00 80.25 175 ALA A CA 1
ATOM 1411 C C . ALA A 1 175 ? 1.750 15.117 10.467 1.00 80.25 175 ALA A C 1
ATOM 1413 O O . ALA A 1 175 ? 2.502 15.766 9.730 1.00 80.25 175 ALA A O 1
ATOM 1414 N N . SER A 1 176 ? 2.162 14.010 11.099 1.00 78.62 176 SER A N 1
ATOM 1415 C CA . SER A 1 176 ? 3.523 13.457 10.976 1.00 78.62 176 SER A CA 1
ATOM 1416 C C . SER A 1 176 ? 3.837 12.928 9.566 1.00 78.62 176 SER A C 1
ATOM 1418 O O . SER A 1 176 ? 4.980 13.006 9.109 1.00 78.62 176 SER A O 1
ATOM 1420 N N . GLN A 1 177 ? 2.810 12.516 8.812 1.00 81.62 177 GLN A N 1
ATOM 1421 C CA . GLN A 1 177 ? 2.942 11.942 7.463 1.00 81.62 177 GLN A CA 1
ATOM 1422 C C . GLN A 1 177 ? 3.451 12.941 6.418 1.00 81.62 177 GLN A C 1
ATOM 1424 O O . GLN A 1 177 ? 3.881 12.559 5.331 1.00 81.62 177 GLN A O 1
ATOM 1429 N N . LYS A 1 178 ? 3.500 14.233 6.761 1.00 82.50 178 LYS A N 1
ATOM 1430 C CA . LYS A 1 178 ? 4.168 15.257 5.954 1.00 82.50 178 LYS A CA 1
ATOM 1431 C C . LYS A 1 178 ? 5.651 14.946 5.710 1.00 82.50 178 LYS A C 1
ATOM 1433 O O . LYS A 1 178 ? 6.170 15.275 4.643 1.00 82.50 178 LYS A O 1
ATOM 1438 N N . ILE A 1 179 ? 6.342 14.366 6.692 1.00 79.81 179 ILE A N 1
ATOM 1439 C CA . ILE A 1 179 ? 7.756 13.989 6.545 1.00 79.81 179 ILE A CA 1
ATOM 1440 C C . ILE A 1 179 ? 7.859 12.755 5.644 1.00 79.81 179 ILE A C 1
ATOM 1442 O O . ILE A 1 179 ? 8.661 12.744 4.713 1.00 79.81 179 ILE A O 1
ATOM 1446 N N . VAL A 1 180 ? 6.975 11.776 5.849 1.00 81.69 180 VAL A N 1
ATOM 1447 C CA . VAL A 1 180 ? 6.914 10.542 5.055 1.00 81.69 180 VAL A CA 1
ATOM 1448 C C . VAL A 1 180 ? 6.695 10.843 3.572 1.00 81.69 180 VAL A C 1
ATOM 1450 O O . VAL A 1 180 ? 7.503 10.432 2.743 1.00 81.69 180 VAL A O 1
ATOM 1453 N N . VAL A 1 181 ? 5.690 11.657 3.219 1.00 83.75 181 VAL A N 1
ATOM 1454 C CA . VAL A 1 181 ? 5.443 12.026 1.810 1.00 83.75 181 VAL A CA 1
ATOM 1455 C C . VAL A 1 181 ? 6.604 12.817 1.205 1.00 83.75 181 VAL A C 1
ATOM 1457 O O . VAL A 1 181 ? 6.869 12.726 0.007 1.00 83.75 181 VAL A O 1
ATOM 1460 N N . ALA A 1 182 ? 7.321 13.612 2.007 1.00 84.19 182 ALA A N 1
ATOM 1461 C CA . ALA A 1 182 ? 8.491 14.337 1.527 1.00 84.19 182 ALA A CA 1
ATOM 1462 C C . ALA A 1 182 ? 9.639 13.377 1.184 1.00 84.19 182 ALA A C 1
ATOM 1464 O O . ALA A 1 182 ? 10.248 13.536 0.124 1.00 84.19 182 ALA A O 1
ATOM 1465 N N . ASN A 1 183 ? 9.879 12.374 2.032 1.00 83.81 183 ASN A N 1
ATOM 1466 C CA . ASN A 1 183 ? 10.887 11.340 1.815 1.00 83.81 183 ASN A CA 1
ATOM 1467 C C . ASN A 1 183 ? 10.530 10.450 0.623 1.00 83.81 183 ASN A C 1
ATOM 1469 O O . ASN A 1 183 ? 11.368 10.258 -0.253 1.00 83.81 183 ASN A O 1
ATOM 1473 N N . LEU A 1 184 ? 9.275 10.001 0.531 1.00 85.81 184 LEU A N 1
ATOM 1474 C CA . LEU A 1 184 ? 8.787 9.212 -0.599 1.00 85.81 184 LEU A CA 1
ATOM 1475 C C . LEU A 1 184 ? 8.949 9.970 -1.921 1.00 85.81 184 LEU A C 1
ATOM 1477 O O . LEU A 1 184 ? 9.471 9.432 -2.892 1.00 85.81 184 LEU A O 1
ATOM 1481 N N . MET A 1 185 ? 8.580 11.252 -1.952 1.00 88.56 185 MET A N 1
ATOM 1482 C CA . MET A 1 185 ? 8.791 12.090 -3.134 1.00 88.56 185 MET A CA 1
ATOM 1483 C C . MET A 1 185 ? 10.277 12.251 -3.463 1.00 88.56 185 MET A C 1
ATOM 1485 O O . MET A 1 185 ? 10.632 12.231 -4.632 1.00 88.56 185 MET A O 1
ATOM 1489 N N . SER A 1 186 ? 11.148 12.398 -2.460 1.00 87.81 186 SER A N 1
ATOM 1490 C CA . SER A 1 186 ? 12.601 12.448 -2.676 1.00 87.81 186 SER A CA 1
ATOM 1491 C C . SER A 1 186 ? 13.130 11.146 -3.284 1.00 87.81 186 SER A C 1
ATOM 1493 O O . SER A 1 186 ? 13.970 11.175 -4.179 1.00 87.81 186 SER A O 1
ATOM 1495 N N . TYR A 1 187 ? 12.613 10.004 -2.832 1.00 86.38 187 TYR A N 1
ATOM 1496 C CA . TYR A 1 187 ? 12.963 8.691 -3.362 1.00 86.38 187 TYR A CA 1
ATOM 1497 C C . TYR A 1 187 ? 12.504 8.520 -4.814 1.00 86.38 187 TYR A C 1
ATOM 1499 O O . TYR A 1 187 ? 13.304 8.170 -5.678 1.00 86.38 187 TYR A O 1
ATOM 1507 N N . LEU A 1 188 ? 11.248 8.858 -5.115 1.00 90.94 188 LEU A N 1
ATOM 1508 C CA . LEU A 1 188 ? 10.714 8.814 -6.478 1.00 90.94 188 LEU A CA 1
ATOM 1509 C C . LEU A 1 188 ? 11.493 9.737 -7.431 1.00 90.94 188 LEU A C 1
ATOM 1511 O O . LEU A 1 188 ? 11.793 9.352 -8.558 1.00 90.94 188 LEU A O 1
ATOM 1515 N N . GLU A 1 189 ? 11.877 10.937 -6.986 1.00 91.44 189 GLU A N 1
ATOM 1516 C CA . GLU A 1 189 ? 12.617 11.905 -7.811 1.00 91.44 189 GLU A CA 1
ATOM 1517 C C . GLU A 1 189 ? 14.006 11.407 -8.249 1.00 91.44 189 GLU A C 1
ATOM 1519 O O . GLU A 1 189 ? 14.495 11.820 -9.303 1.00 91.44 189 GLU A O 1
ATOM 1524 N N . GLN A 1 190 ? 14.623 10.475 -7.511 1.00 89.69 190 GLN A N 1
ATOM 1525 C CA . GLN A 1 190 ? 15.877 9.824 -7.925 1.00 89.69 190 GLN A CA 1
ATOM 1526 C C . GLN A 1 190 ? 15.699 8.976 -9.195 1.00 89.69 190 GLN A C 1
ATOM 1528 O O . GLN A 1 190 ? 16.657 8.742 -9.925 1.00 89.69 190 GLN A O 1
ATOM 1533 N N . MET A 1 191 ? 14.465 8.556 -9.489 1.00 92.12 191 MET A N 1
ATOM 1534 C CA . MET A 1 191 ? 14.102 7.697 -10.619 1.00 92.12 191 MET A CA 1
ATOM 1535 C C . MET A 1 191 ? 13.139 8.392 -11.596 1.00 92.12 191 MET A C 1
ATOM 1537 O O . MET A 1 191 ? 12.486 7.733 -12.400 1.00 92.12 191 MET A O 1
ATOM 1541 N N . LYS A 1 192 ? 13.059 9.730 -11.568 1.00 91.00 192 LYS A N 1
ATOM 1542 C CA . LYS A 1 192 ? 12.081 10.533 -12.332 1.00 91.00 192 LYS A CA 1
ATOM 1543 C C . LYS A 1 192 ? 12.125 10.389 -13.858 1.00 91.00 192 LYS A C 1
ATOM 1545 O O . LYS A 1 192 ? 11.232 10.895 -14.529 1.00 91.00 192 LYS A O 1
ATOM 1550 N N . PHE A 1 193 ? 13.185 9.793 -14.401 1.00 91.88 193 PHE A N 1
ATOM 1551 C CA . PHE A 1 193 ? 13.321 9.540 -15.838 1.00 91.88 193 PHE A CA 1
ATOM 1552 C C . PHE A 1 193 ? 12.522 8.315 -16.299 1.00 91.88 193 PHE A C 1
ATOM 1554 O O . PHE A 1 193 ? 12.309 8.149 -17.495 1.00 91.88 193 PHE A O 1
ATOM 1561 N N . ASP A 1 194 ? 12.080 7.467 -15.368 1.00 95.25 194 ASP A N 1
ATOM 1562 C CA . ASP A 1 194 ? 11.142 6.391 -15.658 1.00 95.25 194 ASP A CA 1
ATOM 1563 C C . ASP A 1 194 ? 9.714 6.951 -15.743 1.00 95.25 194 ASP A C 1
ATOM 1565 O O . ASP A 1 194 ? 9.255 7.664 -14.848 1.00 95.25 194 ASP A O 1
ATOM 1569 N N . GLU A 1 195 ? 9.004 6.627 -16.823 1.00 95.44 195 GLU A N 1
ATOM 1570 C CA . GLU A 1 195 ? 7.667 7.160 -17.097 1.00 95.44 195 GLU A CA 1
ATOM 1571 C C . GLU A 1 195 ? 6.662 6.804 -15.993 1.00 95.44 195 GLU A C 1
ATOM 1573 O O . GLU A 1 195 ? 5.863 7.646 -15.569 1.00 95.44 195 GLU A O 1
ATOM 1578 N N . ASN A 1 196 ? 6.721 5.575 -15.475 1.00 94.81 196 ASN A N 1
ATOM 1579 C CA . ASN A 1 196 ? 5.791 5.118 -14.450 1.00 94.81 196 ASN A CA 1
ATOM 1580 C C . ASN A 1 196 ? 6.021 5.849 -13.128 1.00 94.81 196 ASN A C 1
ATOM 1582 O O . ASN A 1 196 ? 5.060 6.248 -12.462 1.00 94.81 196 ASN A O 1
ATOM 1586 N N . ILE A 1 197 ? 7.288 6.090 -12.789 1.00 95.69 197 ILE A N 1
ATOM 1587 C CA . ILE A 1 197 ? 7.673 6.897 -11.631 1.00 95.69 197 ILE A CA 1
ATOM 1588 C C . ILE A 1 197 ? 7.238 8.349 -11.816 1.00 95.69 197 ILE A C 1
ATOM 1590 O O . ILE A 1 197 ? 6.646 8.929 -10.907 1.00 95.69 197 ILE A O 1
ATOM 1594 N N . GLN A 1 198 ? 7.456 8.939 -12.991 1.00 95.75 198 GLN A N 1
ATOM 1595 C CA . GLN A 1 198 ? 7.063 10.320 -13.266 1.00 95.75 198 GLN A CA 1
ATOM 1596 C C . GLN A 1 198 ? 5.545 10.522 -13.155 1.00 95.75 198 GLN A C 1
ATOM 1598 O O . GLN A 1 198 ? 5.090 11.509 -12.570 1.00 95.75 198 GLN A O 1
ATOM 1603 N N . ARG A 1 199 ? 4.753 9.572 -13.668 1.00 94.81 199 ARG A N 1
ATOM 1604 C CA . ARG A 1 199 ? 3.293 9.554 -13.497 1.00 94.81 199 ARG A CA 1
ATOM 1605 C C . ARG A 1 199 ? 2.916 9.509 -12.015 1.00 94.81 199 ARG A C 1
ATOM 1607 O O . ARG A 1 199 ? 2.125 10.330 -11.567 1.00 94.81 199 ARG A O 1
ATOM 1614 N N . THR A 1 200 ? 3.557 8.645 -11.230 1.00 94.31 200 THR A N 1
ATOM 1615 C CA . THR A 1 200 ? 3.328 8.548 -9.777 1.00 94.31 200 THR A CA 1
ATOM 1616 C C . THR A 1 200 ? 3.714 9.821 -9.022 1.00 94.31 200 THR A C 1
ATOM 1618 O O . THR A 1 200 ? 2.958 10.283 -8.171 1.00 94.31 200 THR A O 1
ATOM 1621 N N . ILE A 1 201 ? 4.833 10.458 -9.371 1.00 92.56 201 ILE A N 1
ATOM 1622 C CA . ILE A 1 201 ? 5.217 11.771 -8.829 1.00 92.56 201 ILE A CA 1
ATOM 1623 C C . ILE A 1 201 ? 4.117 12.802 -9.099 1.00 92.56 201 ILE A C 1
ATOM 1625 O O . ILE A 1 201 ? 3.779 13.593 -8.216 1.00 92.56 201 ILE A O 1
ATOM 1629 N N . ASN A 1 202 ? 3.566 12.821 -10.315 1.00 92.94 202 ASN A N 1
ATOM 1630 C CA . ASN A 1 202 ? 2.511 13.760 -10.684 1.00 92.94 202 ASN A CA 1
ATOM 1631 C C . ASN A 1 202 ? 1.228 13.528 -9.878 1.00 92.94 202 ASN A C 1
ATOM 1633 O O . ASN A 1 202 ? 0.668 14.503 -9.375 1.00 92.94 202 ASN A O 1
ATOM 1637 N N . ASP A 1 203 ? 0.839 12.270 -9.673 1.00 90.19 203 ASP A N 1
ATOM 1638 C CA . ASP A 1 203 ? -0.333 11.898 -8.873 1.00 90.19 203 ASP A CA 1
ATOM 1639 C C . ASP A 1 203 ? -0.160 12.256 -7.382 1.00 90.19 203 ASP A C 1
ATOM 1641 O O . ASP A 1 203 ? -1.116 12.655 -6.719 1.00 90.19 203 ASP A O 1
ATOM 1645 N N . LEU A 1 204 ? 1.069 12.207 -6.848 1.00 88.00 204 LEU A N 1
ATOM 1646 C CA . LEU A 1 204 ? 1.368 12.555 -5.450 1.00 88.00 204 LEU A CA 1
ATOM 1647 C C . LEU A 1 204 ? 1.535 14.062 -5.182 1.00 88.00 204 LEU A C 1
ATOM 1649 O O . LEU A 1 204 ? 1.441 14.504 -4.029 1.00 88.00 204 LEU A O 1
ATOM 1653 N N . LYS A 1 205 ? 1.787 14.892 -6.204 1.00 86.62 205 LYS A N 1
ATOM 1654 C CA . LYS A 1 205 ? 1.990 16.351 -6.037 1.00 86.62 205 LYS A CA 1
ATOM 1655 C C . LYS A 1 205 ? 0.844 17.055 -5.287 1.00 86.62 205 LYS A C 1
ATOM 1657 O O . LYS A 1 205 ? 1.153 17.888 -4.419 1.00 86.62 205 LYS A O 1
ATOM 1662 N N . PRO A 1 206 ? -0.446 16.767 -5.556 1.00 82.62 206 PRO A N 1
ATOM 1663 C CA . PRO A 1 206 ? -1.558 17.324 -4.790 1.00 82.62 206 PRO A CA 1
ATOM 1664 C C . PRO A 1 206 ? -1.496 16.959 -3.302 1.00 82.62 206 PRO A C 1
ATOM 1666 O O . PRO A 1 206 ? -1.636 17.848 -2.461 1.00 82.62 206 PRO A O 1
ATOM 1669 N N . LEU A 1 207 ? -1.187 15.701 -2.965 1.00 76.88 207 LEU A N 1
ATOM 1670 C CA . LEU A 1 207 ? -1.071 15.224 -1.578 1.00 76.88 207 LEU A CA 1
ATOM 1671 C C . LEU A 1 207 ? 0.108 15.879 -0.838 1.00 76.88 207 LEU A C 1
ATOM 1673 O O . LEU A 1 207 ? -0.015 16.356 0.294 1.00 76.88 207 LEU A O 1
ATOM 1677 N N . LYS A 1 208 ? 1.259 16.027 -1.503 1.00 73.25 208 LYS A N 1
ATOM 1678 C CA . LYS A 1 208 ? 2.398 16.790 -0.957 1.00 73.25 208 LYS A CA 1
ATOM 1679 C C . LYS A 1 208 ? 2.045 18.264 -0.710 1.00 73.25 208 LYS A C 1
ATOM 1681 O O . LYS A 1 208 ? 2.625 18.921 0.156 1.00 73.25 208 LYS A O 1
ATOM 1686 N N . SER A 1 209 ? 1.119 18.815 -1.488 1.00 73.88 209 SER A N 1
ATOM 1687 C CA . SER A 1 209 ? 0.686 20.207 -1.357 1.00 73.88 209 SER A CA 1
ATOM 1688 C C . SER A 1 209 ? -0.357 20.375 -0.249 1.00 73.88 209 SER A C 1
ATOM 1690 O O . SER A 1 209 ? -0.253 21.318 0.536 1.00 73.88 209 SER A O 1
ATOM 1692 N N . SER A 1 210 ? -1.304 19.444 -0.109 1.00 66.62 210 SER A N 1
ATOM 1693 C CA . SER A 1 210 ? -2.330 19.469 0.944 1.00 66.62 210 SER A CA 1
ATOM 1694 C C . SER A 1 210 ? -1.735 19.288 2.346 1.00 66.62 210 SER A C 1
ATOM 1696 O O . SER A 1 210 ? -2.133 19.989 3.277 1.00 66.62 210 SER A O 1
ATOM 1698 N N . THR A 1 211 ? -0.679 18.482 2.494 1.00 57.62 211 THR A N 1
ATOM 1699 C CA . THR A 1 211 ? 0.073 18.348 3.761 1.00 57.62 211 THR A CA 1
ATOM 1700 C C . THR A 1 211 ? 0.792 19.640 4.190 1.00 57.62 211 THR A C 1
ATOM 1702 O O . THR A 1 211 ? 1.122 19.812 5.366 1.00 57.62 211 THR A O 1
ATOM 1705 N N . LYS A 1 212 ? 0.995 20.615 3.286 1.00 53.47 212 LYS A N 1
ATOM 1706 C CA . LYS A 1 212 ? 1.444 21.978 3.649 1.00 53.47 212 LYS A CA 1
ATOM 1707 C C . LYS A 1 212 ? 0.296 22.857 4.168 1.00 53.47 212 LYS A C 1
ATOM 1709 O O . LYS A 1 212 ? 0.553 23.759 4.967 1.00 53.47 212 LYS A O 1
ATOM 1714 N N . VAL A 1 213 ? -0.942 22.592 3.735 1.00 47.34 213 VAL A N 1
ATOM 1715 C CA . VAL A 1 213 ? -2.169 23.343 4.079 1.00 47.34 213 VAL A CA 1
ATOM 1716 C C . VAL A 1 213 ? -2.750 22.936 5.439 1.00 47.34 213 VAL A C 1
ATOM 1718 O O . VAL A 1 213 ? -3.498 23.709 6.031 1.00 47.34 213 VAL A O 1
ATOM 1721 N N . LEU A 1 214 ? -2.307 21.818 6.026 1.00 42.34 214 LEU A N 1
ATOM 1722 C CA . LEU A 1 214 ? -2.609 21.458 7.423 1.00 42.34 214 LEU A CA 1
ATOM 1723 C C . LEU A 1 214 ? -2.088 22.480 8.461 1.00 42.34 214 LEU A C 1
ATOM 1725 O O . LEU A 1 214 ? -2.383 22.371 9.650 1.00 42.34 214 LEU A O 1
ATOM 1729 N N . LYS A 1 215 ? -1.406 23.552 8.030 1.00 34.03 215 LYS A N 1
ATOM 1730 C CA . LYS A 1 215 ? -1.379 24.813 8.784 1.00 34.03 215 LYS A CA 1
ATOM 1731 C C . LYS A 1 215 ? -2.771 25.471 8.777 1.00 34.03 215 LYS A C 1
ATOM 1733 O O . LYS A 1 215 ? -3.038 26.368 7.985 1.00 34.03 215 LYS A O 1
ATOM 1738 N N . LEU A 1 216 ? -3.621 25.036 9.712 1.00 35.97 216 LEU A N 1
ATOM 1739 C CA . LEU A 1 216 ? -4.706 25.796 10.353 1.00 35.97 216 LEU A CA 1
ATOM 1740 C C . LEU A 1 216 ? -5.429 26.820 9.453 1.00 35.97 216 LEU A C 1
ATOM 1742 O O . LEU A 1 216 ? -5.209 28.026 9.570 1.00 35.97 216 LEU A O 1
ATOM 1746 N N . LYS A 1 217 ? -6.400 26.380 8.647 1.00 27.28 217 LYS A N 1
ATOM 1747 C CA . LYS A 1 217 ? -7.501 27.270 8.244 1.00 27.28 217 LYS A CA 1
ATOM 1748 C C . LYS A 1 217 ? -8.790 26.831 8.926 1.00 27.28 217 LYS A C 1
ATOM 1750 O O . LYS A 1 217 ? -9.479 25.933 8.461 1.00 27.28 217 LYS A O 1
ATOM 1755 N N . LYS A 1 218 ? -9.124 27.514 10.030 1.00 31.52 218 LYS A N 1
ATOM 1756 C CA . LYS A 1 218 ? -10.477 27.516 10.606 1.00 31.52 218 LYS A CA 1
ATOM 1757 C C . LYS A 1 218 ? -11.463 27.926 9.510 1.00 31.52 218 LYS A C 1
ATOM 1759 O O . LYS A 1 218 ? -11.475 29.089 9.102 1.00 31.52 218 LYS A O 1
ATOM 1764 N N . VAL A 1 219 ? -12.302 27.001 9.060 1.00 31.69 219 VAL A N 1
ATOM 1765 C CA . VAL A 1 219 ? -13.475 27.343 8.253 1.00 31.69 219 VAL A CA 1
ATOM 1766 C C . VAL A 1 219 ? -14.503 27.960 9.202 1.00 31.69 219 VAL A C 1
ATOM 1768 O O . VAL A 1 219 ? -14.971 27.314 10.137 1.00 31.69 219 VAL A O 1
ATOM 1771 N N . LYS A 1 220 ? -14.813 29.251 9.021 1.00 29.97 220 LYS A N 1
ATOM 1772 C CA . LYS A 1 220 ? -15.895 29.919 9.757 1.00 29.97 220 LYS A CA 1
ATOM 1773 C C . LYS A 1 220 ? -17.227 29.291 9.336 1.00 29.97 220 LYS A C 1
ATOM 1775 O O . LYS A 1 220 ? -17.594 29.371 8.166 1.00 29.97 220 LYS A O 1
ATOM 1780 N N . LEU A 1 221 ? -17.94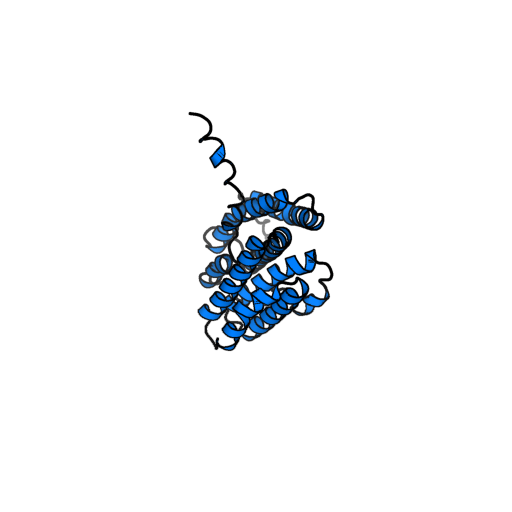6 28.705 10.293 1.00 30.52 221 LEU A N 1
ATOM 1781 C CA . LEU A 1 221 ? -19.315 28.216 10.118 1.00 30.52 221 LEU A CA 1
ATOM 1782 C C . LEU A 1 221 ? -20.207 29.337 9.555 1.00 30.52 221 LEU A C 1
ATOM 1784 O O . LEU A 1 221 ? -20.250 30.444 10.102 1.00 30.52 221 LEU A O 1
ATOM 1788 N N . ARG A 1 222 ? -20.911 29.055 8.450 1.00 27.64 222 ARG A N 1
ATOM 1789 C CA . ARG A 1 222 ? -21.958 29.930 7.899 1.00 27.64 222 ARG A CA 1
ATOM 1790 C C . ARG A 1 222 ? -23.032 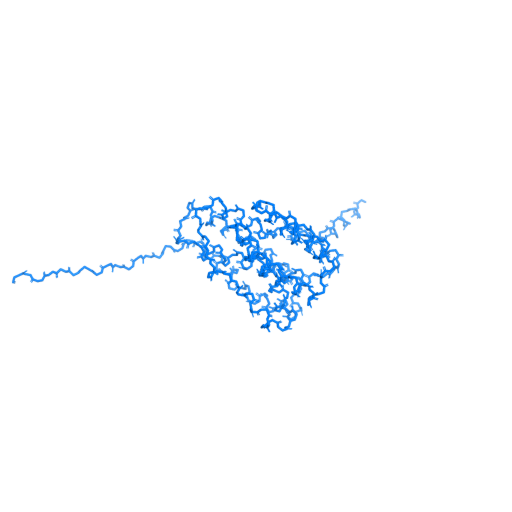30.163 8.970 1.00 27.64 222 ARG A C 1
ATOM 1792 O O . ARG A 1 222 ? -23.461 29.225 9.639 1.00 27.64 222 ARG A O 1
ATOM 1799 N N . LYS A 1 223 ? -23.456 31.423 9.132 1.00 32.97 223 LYS A N 1
ATOM 1800 C CA . LYS A 1 223 ? -24.528 31.835 10.053 1.00 32.97 223 LYS A CA 1
ATOM 1801 C C . LYS A 1 223 ? -25.793 31.004 9.796 1.00 32.97 223 LYS A C 1
ATOM 1803 O O . LYS A 1 223 ? -26.281 30.979 8.668 1.00 32.97 223 LYS A O 1
ATOM 1808 N N . LYS A 1 224 ? -26.336 30.379 10.848 1.00 30.05 224 LYS A N 1
ATOM 1809 C CA . LYS A 1 224 ? -27.700 29.834 10.849 1.00 30.05 224 LYS A CA 1
ATOM 1810 C C . LYS A 1 224 ? -28.683 30.970 10.556 1.00 30.05 224 LYS A C 1
ATOM 1812 O O . LYS A 1 224 ? -28.652 32.004 11.223 1.00 30.05 224 LYS A O 1
ATOM 1817 N N . ILE A 1 225 ? -29.534 30.763 9.557 1.00 37.72 225 ILE A N 1
ATOM 1818 C CA . ILE A 1 225 ? -30.727 31.570 9.312 1.00 37.72 225 ILE A CA 1
ATOM 1819 C C . ILE A 1 225 ? -31.637 31.365 10.527 1.00 37.72 225 ILE A C 1
ATOM 1821 O O . ILE A 1 225 ? -32.025 30.238 10.820 1.00 37.72 225 ILE A O 1
ATOM 1825 N N . SER A 1 226 ? -31.921 32.439 11.262 1.00 35.94 226 SER A N 1
ATOM 1826 C CA . SER A 1 226 ? -32.953 32.444 12.298 1.00 35.94 226 SER A CA 1
ATOM 1827 C C . SER A 1 226 ? -34.181 33.130 11.719 1.00 35.94 226 SER A C 1
ATOM 1829 O O . SER A 1 226 ? -34.182 34.341 11.502 1.00 35.94 226 SER A O 1
ATOM 1831 N N . SER A 1 227 ? -35.202 32.330 11.423 1.00 39.97 227 SER A N 1
ATOM 1832 C CA . SER A 1 227 ? -36.572 32.783 11.219 1.00 39.97 227 SER A CA 1
ATOM 1833 C C . SER A 1 227 ? -37.105 33.344 12.537 1.00 39.97 227 SER A C 1
ATOM 1835 O O . SER A 1 227 ? -37.195 32.610 13.523 1.00 39.97 227 SER A O 1
ATOM 1837 N N . LYS A 1 228 ? -37.494 34.621 12.558 1.00 34.97 228 LYS A N 1
ATOM 1838 C CA . LYS A 1 228 ? -38.424 35.132 13.571 1.00 34.97 228 LYS A CA 1
ATOM 1839 C C . LYS A 1 228 ? -39.817 35.298 12.951 1.00 34.97 228 LYS A C 1
ATOM 1841 O O . LYS A 1 228 ? -39.897 35.734 11.803 1.00 34.97 228 LYS A O 1
ATOM 1846 N N . PRO A 1 229 ? -40.885 34.948 13.686 1.00 41.25 229 PRO A N 1
ATOM 1847 C CA . PRO A 1 229 ? -42.266 35.102 13.244 1.00 41.25 229 PRO A CA 1
ATOM 1848 C C . PRO A 1 229 ? -42.689 36.579 13.271 1.00 41.25 229 PRO A C 1
ATOM 1850 O O . PRO A 1 229 ? -42.240 37.341 14.129 1.00 41.25 229 PRO A O 1
ATOM 1853 N N . MET A 1 230 ? -43.561 36.972 12.340 1.00 34.91 230 MET A N 1
ATOM 1854 C CA . MET A 1 230 ? -44.299 38.235 12.403 1.00 34.91 230 MET A CA 1
ATOM 1855 C C . MET A 1 230 ? -45.540 38.059 13.295 1.00 34.91 230 MET A C 1
ATOM 1857 O O . MET A 1 230 ? -46.504 37.420 12.892 1.00 34.91 230 MET A O 1
ATOM 1861 N N . GLU A 1 231 ? -45.502 38.660 14.480 1.00 43.28 231 GLU A N 1
ATOM 1862 C CA . GLU A 1 231 ? -46.653 39.207 15.220 1.00 43.28 231 GLU A CA 1
ATOM 1863 C C . GLU A 1 231 ? -46.316 40.702 15.405 1.00 43.28 231 GLU A C 1
ATOM 1865 O O . GLU A 1 231 ? -45.164 41.015 15.709 1.00 43.28 231 GLU A O 1
ATOM 1870 N N . LYS A 1 232 ? -47.172 41.704 15.199 1.00 41.84 232 LYS A N 1
ATOM 1871 C CA . LYS A 1 232 ? -48.629 41.823 15.078 1.00 41.84 232 LYS A CA 1
ATOM 1872 C C . LYS A 1 232 ? -48.979 42.741 13.906 1.00 41.84 232 LYS A C 1
ATOM 1874 O O . LYS A 1 232 ? -48.120 43.588 13.570 1.00 41.84 232 LYS A O 1
#

Sequence (232 aa):
MNDTILQNLDQVESQTYYLIPSPEELFRFIKDGNLKFSEEVLNPTNNIDNYIDTRSKELNFGIYSADLAYVASFNKYQESVDYLNTVRTLSDEIGISAVFDRNLIGRIDNIIDDQDSLLRVTSDSYMSIVRYLESSDRKKSLALIVTGGWVESIYVVVNLLDGYDKNQKEINLLASQKIVVANLMSYLEQMKFDENIQRTINDLKPLKSSTKVLKLKKVKLRKKISSKPMEK

pLDDT: mean 75.42, std 19.74, range [27.28, 97.12]